Protein AF-A0A9D5IDV8-F1 (afdb_monomer_lite)

pLDDT: mean 76.42, std 24.21, range [29.88, 97.94]

Secondary structure (DSSP, 8-state):
--PPPPPPPPPPP--------------------------PPPS--------PPP----TTS--PPPBS-EEEEETTEEEEETT-EE-SS-EEEEHHHHHHHHS-EEETTEEEETTEEEPPPGGGGGGTEETTEEEHHHHHHHTT--EEEEGGGTEEEE---HHHHHHHHHH-PPPP-EEE-TTS-EEEGGGGTTS----------

Sequence (205 aa):
MVRPSPGPRPKSCAVLPCQSSALPGKDARIIAGFARRGHAPPRSLVSRCARQPAMVNLRRLFALPETTMATLLLENTVRVLPQARSDEAGLWIPLEDLESATGWALKPQGVCRGEVCVLLPRSREAGFVAGGRFNFTAFARYLGQPIVNHAATSTWAVGETAEARSTALRSLEAPDFTLPDMQGREHTLSDYRGRKVFLVSWASW

Structure (mmCIF, N/CA/C/O backbone):
data_AF-A0A9D5IDV8-F1
#
_entry.id   AF-A0A9D5IDV8-F1
#
loop_
_atom_site.group_PDB
_atom_site.id
_atom_site.type_symbol
_atom_site.label_atom_id
_atom_site.label_alt_id
_atom_site.label_comp_id
_atom_site.label_asym_id
_atom_site.label_entity_id
_atom_site.label_seq_id
_atom_site.pdbx_PDB_ins_code
_atom_site.Cartn_x
_atom_site.Cartn_y
_atom_site.Cartn_z
_atom_site.occupancy
_atom_site.B_iso_or_equiv
_atom_site.auth_seq_id
_atom_site.auth_comp_id
_atom_site.auth_asym_id
_atom_site.auth_atom_id
_atom_site.pdbx_PDB_model_num
ATOM 1 N N . MET A 1 1 ? 5.489 -13.813 -66.198 1.00 44.41 1 MET A N 1
ATOM 2 C CA . MET A 1 1 ? 6.127 -12.511 -66.495 1.00 44.41 1 MET A CA 1
ATOM 3 C C . MET A 1 1 ? 5.057 -11.434 -66.484 1.00 44.41 1 MET A C 1
ATOM 5 O O . MET A 1 1 ? 4.250 -11.391 -67.399 1.00 44.41 1 MET A O 1
ATOM 9 N N . VAL A 1 2 ? 5.028 -10.608 -65.441 1.00 45.56 2 VAL A N 1
ATOM 10 C CA . VAL A 1 2 ? 4.186 -9.406 -65.335 1.00 45.56 2 VAL A CA 1
ATOM 11 C C . VAL A 1 2 ? 5.114 -8.299 -64.833 1.00 45.56 2 VAL A C 1
ATOM 13 O O . VAL A 1 2 ? 5.831 -8.504 -63.855 1.00 45.56 2 VAL A O 1
ATOM 16 N N . ARG A 1 3 ? 5.200 -7.189 -65.573 1.00 48.44 3 ARG A N 1
ATOM 17 C CA . ARG A 1 3 ? 6.102 -6.058 -65.290 1.00 48.44 3 ARG A CA 1
ATOM 18 C C . ARG A 1 3 ? 5.582 -5.219 -64.107 1.00 48.44 3 ARG A C 1
ATOM 20 O O . ARG A 1 3 ? 4.368 -5.079 -63.981 1.00 48.44 3 ARG A O 1
ATOM 27 N N . PRO A 1 4 ? 6.466 -4.629 -63.282 1.00 49.75 4 PRO A N 1
ATOM 28 C CA . PRO A 1 4 ? 6.071 -3.823 -62.129 1.00 49.75 4 PRO A CA 1
ATOM 29 C C . PRO A 1 4 ? 5.744 -2.370 -62.517 1.00 49.75 4 PRO A C 1
ATOM 31 O O . PRO A 1 4 ? 6.441 -1.768 -63.334 1.00 49.75 4 PRO A O 1
ATOM 34 N N . SER A 1 5 ? 4.709 -1.799 -61.893 1.00 52.03 5 SER A N 1
ATOM 35 C CA . SER A 1 5 ? 4.394 -0.363 -61.955 1.00 52.03 5 SER A CA 1
ATOM 36 C C . SER A 1 5 ? 5.223 0.435 -60.938 1.00 52.03 5 SER A C 1
ATOM 38 O O . SER A 1 5 ? 5.454 -0.054 -59.830 1.00 52.03 5 SER A O 1
ATOM 40 N N . PRO A 1 6 ? 5.655 1.667 -61.271 1.00 55.69 6 PRO A N 1
ATOM 41 C CA . PRO A 1 6 ? 6.508 2.475 -60.408 1.00 55.69 6 PRO A CA 1
ATOM 42 C C . PRO A 1 6 ? 5.712 3.160 -59.289 1.00 55.69 6 PRO A C 1
ATOM 44 O O . PRO A 1 6 ? 4.651 3.740 -59.517 1.00 55.69 6 PRO A O 1
ATOM 47 N N . GLY A 1 7 ? 6.261 3.113 -58.073 1.00 44.50 7 GLY A N 1
ATOM 48 C CA . GLY A 1 7 ? 5.725 3.806 -56.903 1.00 44.50 7 GLY A CA 1
ATOM 49 C C . GLY A 1 7 ? 6.013 5.317 -56.905 1.00 44.50 7 GLY A C 1
ATOM 50 O O . GLY A 1 7 ? 6.991 5.765 -57.512 1.00 44.50 7 GLY A O 1
ATOM 51 N N . PRO A 1 8 ? 5.199 6.129 -56.209 1.00 52.00 8 PRO A N 1
ATOM 52 C CA . PRO A 1 8 ? 5.483 7.544 -56.011 1.00 52.00 8 PRO A CA 1
ATOM 53 C C . PRO A 1 8 ? 6.421 7.796 -54.813 1.00 52.00 8 PRO A C 1
ATOM 55 O O . PRO A 1 8 ? 6.305 7.187 -53.752 1.00 52.00 8 PRO A O 1
ATOM 58 N N . ARG A 1 9 ? 7.355 8.735 -55.016 1.00 47.12 9 ARG A N 1
ATOM 59 C CA . ARG A 1 9 ? 8.354 9.252 -54.060 1.00 47.12 9 ARG A CA 1
ATOM 60 C C . ARG A 1 9 ? 7.745 10.167 -52.974 1.00 47.12 9 ARG A C 1
ATOM 62 O O . ARG A 1 9 ? 6.674 10.733 -53.197 1.00 47.12 9 ARG A O 1
ATOM 69 N N . PRO A 1 10 ? 8.436 10.354 -51.828 1.00 42.84 10 PRO A N 1
ATOM 70 C CA . PRO A 1 10 ? 7.897 11.031 -50.648 1.00 42.84 10 PRO A CA 1
ATOM 71 C C . PRO A 1 10 ? 7.816 12.552 -50.830 1.00 42.84 10 PRO A C 1
ATOM 73 O O . PRO A 1 10 ? 8.724 13.170 -51.389 1.00 42.84 10 PRO A O 1
ATOM 76 N N . LYS A 1 11 ? 6.745 13.168 -50.314 1.00 44.41 11 LYS A N 1
ATOM 77 C CA . LYS A 1 11 ? 6.639 14.625 -50.163 1.00 44.41 11 LYS A CA 1
ATOM 78 C C . LYS A 1 11 ? 6.957 15.030 -48.721 1.00 44.41 11 LYS A C 1
ATOM 80 O O . LYS A 1 11 ? 6.544 14.383 -47.768 1.00 44.41 11 LYS A O 1
ATOM 85 N N . SER A 1 12 ? 7.751 16.089 -48.651 1.00 38.44 12 SER A N 1
ATOM 86 C CA . SER A 1 12 ? 8.419 16.720 -47.516 1.00 38.44 12 SER A CA 1
ATOM 87 C C . SER A 1 12 ? 7.496 17.157 -46.366 1.00 38.44 12 SER A C 1
ATOM 89 O O . SER A 1 12 ? 6.367 17.590 -46.587 1.00 38.44 12 SER A O 1
ATOM 91 N N . CYS A 1 13 ? 8.040 17.075 -45.145 1.00 33.22 13 CYS A N 1
ATOM 92 C CA . CYS A 1 13 ? 7.561 17.730 -43.930 1.00 33.22 13 CYS A CA 1
ATOM 93 C C . CYS A 1 13 ? 7.488 19.256 -44.084 1.00 33.22 13 CYS A C 1
ATOM 95 O O . CYS A 1 13 ? 8.478 19.889 -44.445 1.00 33.22 13 CYS A O 1
ATOM 97 N N . ALA A 1 14 ? 6.377 19.851 -43.651 1.00 38.09 14 ALA A N 1
ATOM 98 C CA . ALA A 1 14 ? 6.334 21.244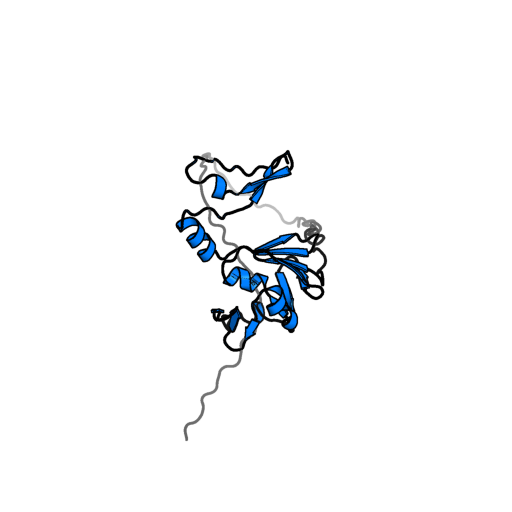 -43.227 1.00 38.09 14 ALA A CA 1
ATOM 99 C C . ALA A 1 14 ? 5.460 21.387 -41.972 1.00 38.09 14 ALA A C 1
ATOM 101 O O . ALA A 1 14 ? 4.422 20.746 -41.820 1.00 38.09 14 ALA A O 1
ATOM 102 N N . VAL A 1 15 ? 5.971 22.205 -41.061 1.00 34.56 15 VAL A N 1
ATOM 103 C CA . VAL A 1 15 ? 5.542 22.486 -39.690 1.00 34.56 15 VAL A CA 1
ATOM 104 C C . VAL A 1 15 ? 4.447 23.573 -39.681 1.00 34.56 15 VAL A C 1
ATOM 106 O O . VAL A 1 15 ? 4.591 24.542 -40.412 1.00 34.56 15 VAL A O 1
ATOM 109 N N . LEU A 1 16 ? 3.390 23.358 -38.869 1.00 33.12 16 LEU A N 1
ATOM 110 C CA . LEU A 1 16 ? 2.499 24.267 -38.083 1.00 33.12 16 LEU A CA 1
ATOM 111 C C . LEU A 1 16 ? 2.351 25.770 -38.476 1.00 33.12 16 LEU A C 1
ATOM 113 O O . LEU A 1 16 ? 3.342 26.386 -38.854 1.00 33.12 16 LEU A O 1
ATOM 117 N N . PRO A 1 17 ? 1.186 26.443 -38.237 1.00 39.69 17 PRO A N 1
ATOM 118 C CA . PRO A 1 17 ? 0.538 26.445 -36.912 1.00 39.69 17 PRO A CA 1
ATOM 119 C C . PRO A 1 17 ? -1.004 26.518 -36.815 1.00 39.69 17 PRO A C 1
ATOM 121 O O . PRO A 1 17 ? -1.729 26.820 -37.759 1.00 39.69 17 PRO A O 1
ATOM 124 N N . CYS A 1 18 ? -1.453 26.262 -35.577 1.00 30.34 18 CYS A N 1
ATOM 125 C CA . CYS A 1 18 ? -2.783 26.473 -35.002 1.00 30.34 18 CYS A CA 1
ATOM 126 C C . CYS A 1 18 ? -3.436 27.802 -35.401 1.00 30.34 18 CYS A C 1
ATOM 128 O O . CYS A 1 18 ? -2.907 28.872 -35.099 1.00 30.34 18 CYS A O 1
ATOM 130 N N . GLN A 1 19 ? -4.660 27.727 -35.925 1.00 35.25 19 GLN A N 1
ATOM 131 C CA . GLN A 1 19 ? -5.613 28.832 -35.889 1.00 35.25 19 GLN A CA 1
ATOM 132 C C . GLN A 1 19 ? -6.612 28.588 -34.753 1.00 35.25 19 GLN A C 1
ATOM 134 O O . GLN A 1 19 ? -7.356 27.610 -34.762 1.00 35.25 19 GLN A O 1
ATOM 139 N N . SER A 1 20 ? -6.599 29.481 -33.762 1.00 34.06 20 SER A N 1
ATOM 140 C CA . SER A 1 20 ? -7.648 29.594 -32.750 1.00 34.06 20 SER A CA 1
ATOM 141 C C . SER A 1 20 ? -8.857 30.268 -33.393 1.00 34.06 20 SER A C 1
ATOM 143 O O . SER A 1 20 ? -8.782 31.426 -33.804 1.00 34.06 20 SER A O 1
ATOM 145 N N . SER A 1 21 ? -9.953 29.527 -33.523 1.00 36.00 21 SER A N 1
ATOM 146 C CA . SER A 1 21 ? -11.255 30.043 -33.930 1.00 36.00 21 SER A CA 1
ATOM 147 C C . SER A 1 21 ? -12.037 30.423 -32.674 1.00 36.00 21 SER A C 1
ATOM 149 O O . SER A 1 21 ? -12.516 29.570 -31.933 1.00 36.00 21 SER A O 1
ATOM 151 N N . ALA A 1 22 ? -12.156 31.726 -32.432 1.00 33.75 22 ALA A N 1
ATOM 152 C CA . ALA A 1 22 ? -13.168 32.276 -31.545 1.00 33.75 22 ALA A CA 1
ATOM 153 C C . ALA A 1 22 ? -14.441 32.512 -32.369 1.00 33.75 22 ALA A C 1
ATOM 155 O O . ALA A 1 22 ? -14.402 33.224 -33.374 1.00 33.75 22 ALA A O 1
ATOM 156 N N . LEU A 1 23 ? -15.560 31.921 -31.948 1.00 35.84 23 LEU A N 1
ATOM 157 C CA . LEU A 1 23 ? -16.898 32.297 -32.406 1.00 35.84 23 LEU A CA 1
ATOM 158 C C . LEU A 1 23 ? -17.679 32.976 -31.266 1.00 35.84 23 LEU A C 1
ATOM 160 O O . LEU A 1 23 ? -17.381 32.738 -30.093 1.00 35.84 23 LEU A O 1
ATOM 164 N N . PRO A 1 24 ? -18.631 33.862 -31.612 1.00 40.09 24 PRO A N 1
ATOM 165 C CA . PRO A 1 24 ? -19.080 34.968 -30.775 1.00 40.09 24 PRO A CA 1
ATOM 166 C C . PRO A 1 24 ? -20.359 34.641 -29.995 1.00 40.09 24 PRO A C 1
ATOM 168 O O . PRO A 1 24 ? -21.139 33.773 -30.381 1.00 40.09 24 PRO A O 1
ATOM 171 N N . GLY A 1 25 ? -20.623 35.403 -28.932 1.00 30.08 25 GLY A N 1
ATOM 172 C CA . GLY A 1 25 ? -21.865 35.286 -28.178 1.00 30.08 25 GLY A CA 1
ATOM 173 C C . GLY A 1 25 ? -22.240 36.549 -27.407 1.00 30.08 25 GLY A C 1
ATOM 174 O O . GLY A 1 25 ? -21.710 36.780 -26.328 1.00 30.08 25 GLY A O 1
ATOM 175 N N . LYS A 1 26 ? -23.252 37.239 -27.950 1.00 34.41 26 LYS A N 1
ATOM 176 C CA . LYS A 1 26 ? -24.281 38.065 -27.284 1.00 34.41 26 LYS A CA 1
ATOM 177 C C . LYS A 1 26 ? -24.038 39.570 -27.099 1.00 34.41 26 LYS A C 1
ATOM 179 O O . LYS A 1 26 ? -23.482 40.039 -26.116 1.00 34.41 26 LYS A O 1
ATOM 184 N N . ASP A 1 27 ? -24.590 40.291 -28.075 1.00 31.94 27 ASP A N 1
ATOM 185 C CA . ASP A 1 27 ? -25.704 41.240 -27.923 1.00 31.94 27 ASP A CA 1
ATOM 186 C C . ASP A 1 27 ? -25.631 42.305 -26.821 1.00 31.94 27 ASP A C 1
ATOM 188 O O . ASP A 1 27 ? -26.109 42.118 -25.705 1.00 31.94 27 ASP A O 1
ATOM 192 N N . ALA A 1 28 ? -25.229 43.509 -27.229 1.00 37.03 28 ALA A N 1
ATOM 193 C CA . ALA A 1 28 ? -25.807 44.745 -26.712 1.00 37.03 28 ALA A CA 1
ATOM 194 C C . ALA A 1 28 ? -25.925 45.764 -27.857 1.00 37.03 28 ALA A C 1
ATOM 196 O O . ALA A 1 28 ? -24.942 46.338 -28.324 1.00 37.03 28 ALA A O 1
ATOM 197 N N . ARG A 1 29 ? -27.158 45.942 -28.343 1.00 31.19 29 ARG A N 1
ATOM 198 C CA . ARG A 1 29 ? -27.556 46.988 -29.292 1.00 31.19 29 ARG A CA 1
ATOM 199 C C . ARG A 1 29 ? -27.628 48.330 -28.563 1.00 31.19 29 ARG A C 1
ATOM 201 O O . ARG A 1 29 ? -28.405 48.455 -27.623 1.00 31.19 29 ARG A O 1
ATOM 208 N N . ILE A 1 30 ? -26.926 49.344 -29.065 1.00 35.06 30 ILE A N 1
ATOM 209 C CA . ILE A 1 30 ? -27.280 50.756 -28.864 1.00 35.06 30 ILE A CA 1
ATOM 210 C C . ILE A 1 30 ? -27.302 51.438 -30.237 1.00 35.06 30 ILE A C 1
ATOM 212 O O . ILE A 1 30 ? -26.403 51.254 -31.055 1.00 35.06 30 ILE A O 1
ATOM 216 N N . ILE A 1 31 ? -28.388 52.168 -30.488 1.00 32.97 31 ILE A N 1
ATOM 217 C CA . ILE A 1 31 ? -28.731 52.869 -31.729 1.00 32.97 31 ILE A CA 1
ATOM 218 C C . ILE A 1 31 ? -28.345 54.348 -31.608 1.00 32.97 31 ILE A C 1
ATOM 220 O O . ILE A 1 31 ? -28.777 55.001 -30.666 1.00 32.97 31 ILE A O 1
ATOM 224 N N . ALA A 1 32 ? -27.609 54.862 -32.598 1.00 35.06 32 ALA A N 1
ATOM 225 C CA . ALA A 1 32 ? -27.598 56.231 -33.154 1.00 35.06 32 ALA A CA 1
ATOM 226 C C . ALA A 1 32 ? -26.402 56.264 -34.133 1.00 35.06 32 ALA A C 1
ATOM 228 O O . ALA A 1 32 ? -25.333 55.788 -33.782 1.00 35.06 32 ALA A O 1
ATOM 229 N N . GLY A 1 33 ? -26.448 56.681 -35.396 1.00 29.88 33 GLY A N 1
ATOM 230 C CA . GLY A 1 33 ? -27.169 57.774 -36.031 1.00 29.88 33 GLY A CA 1
ATOM 231 C C . GLY A 1 33 ? -26.117 58.658 -36.732 1.00 29.88 33 GLY A C 1
ATOM 232 O O . GLY A 1 33 ? -25.147 59.048 -36.100 1.00 29.88 33 GLY A O 1
ATOM 233 N N . PHE A 1 34 ? -26.335 58.980 -38.013 1.00 33.00 34 PHE A N 1
ATOM 234 C CA . PHE A 1 34 ? -25.674 60.037 -38.812 1.00 33.00 34 PHE A CA 1
ATOM 235 C C . PHE A 1 34 ? -24.352 59.787 -39.589 1.00 33.00 34 PHE A C 1
ATOM 237 O O . PHE A 1 34 ? -23.236 59.890 -39.101 1.00 33.00 34 PHE A O 1
ATOM 244 N N . ALA A 1 35 ? -24.556 59.569 -40.895 1.00 34.00 35 ALA A N 1
ATOM 245 C CA . ALA A 1 35 ? -23.895 60.112 -42.092 1.00 34.00 35 ALA A CA 1
ATOM 246 C C . ALA A 1 35 ? -22.680 61.074 -41.977 1.00 34.00 35 ALA A C 1
ATOM 248 O O . ALA A 1 35 ? -22.799 62.155 -41.414 1.00 34.00 35 ALA A O 1
ATOM 249 N N . ARG A 1 36 ? -21.617 60.815 -42.762 1.00 35.59 36 ARG A N 1
ATOM 250 C CA . ARG A 1 36 ? -21.255 61.486 -44.047 1.00 35.59 36 ARG A CA 1
ATOM 251 C C . ARG A 1 36 ? -19.752 61.346 -44.373 1.00 35.59 36 ARG A C 1
ATOM 253 O O . ARG A 1 36 ? -18.917 61.529 -43.510 1.00 35.59 36 ARG A O 1
ATOM 260 N N . ARG A 1 37 ? -19.504 61.136 -45.677 1.00 35.94 37 ARG A N 1
ATOM 261 C CA . ARG A 1 37 ? -18.408 61.590 -46.571 1.00 35.94 37 ARG A CA 1
ATOM 262 C C . ARG A 1 37 ? -16.944 61.455 -46.129 1.00 35.94 37 ARG A C 1
ATOM 264 O O . ARG A 1 37 ? -16.537 61.843 -45.048 1.00 35.94 37 ARG A O 1
ATOM 271 N N . GLY A 1 38 ? -16.159 60.943 -47.078 1.00 37.22 38 GLY A N 1
ATOM 272 C CA . GLY A 1 38 ? -14.768 60.554 -46.915 1.00 37.22 38 GLY A CA 1
ATOM 273 C C . GLY A 1 38 ? -13.804 61.676 -46.568 1.00 37.22 38 GLY A C 1
ATOM 274 O O . GLY A 1 38 ? -14.087 62.844 -46.793 1.00 37.22 38 GLY A O 1
ATOM 275 N N . HIS A 1 39 ? -12.638 61.249 -46.100 1.00 34.38 39 HIS A N 1
ATOM 276 C CA . HIS A 1 39 ? -11.335 61.880 -46.263 1.00 34.38 39 HIS A CA 1
ATOM 277 C C . HIS A 1 39 ? -10.295 60.757 -46.145 1.00 34.38 39 HIS A C 1
ATOM 279 O O . HIS A 1 39 ? -10.392 59.901 -45.266 1.00 34.38 39 HIS A O 1
ATOM 285 N N . ALA A 1 40 ? -9.343 60.722 -47.073 1.00 48.03 40 ALA A N 1
ATOM 286 C CA . ALA A 1 40 ? -8.214 59.802 -47.033 1.00 48.03 40 ALA A CA 1
ATOM 287 C C . ALA A 1 40 ? -7.254 60.197 -45.894 1.00 48.03 40 ALA A C 1
ATOM 289 O O . ALA A 1 40 ? -6.965 61.389 -45.765 1.00 48.03 40 ALA A O 1
ATOM 290 N N . PRO A 1 41 ? -6.720 59.253 -45.098 1.00 45.59 41 PRO A N 1
ATOM 291 C CA . PRO A 1 41 ? -5.637 59.556 -44.176 1.00 45.59 41 PRO A CA 1
ATOM 292 C C . PRO A 1 41 ? -4.249 59.263 -44.788 1.00 45.59 41 PRO A C 1
ATOM 294 O O . PRO A 1 41 ? -4.119 58.432 -45.692 1.00 45.59 41 PRO A O 1
ATOM 297 N N . PRO A 1 42 ? -3.205 59.963 -44.311 1.00 42.41 42 PRO A N 1
ATOM 298 C CA . PRO A 1 42 ? -1.884 60.000 -44.926 1.00 42.41 42 PRO A CA 1
ATOM 299 C C . PRO A 1 42 ? -0.984 58.815 -44.553 1.00 42.41 42 PRO A C 1
ATOM 301 O O . PRO A 1 42 ? -1.242 58.030 -43.641 1.00 42.41 42 PRO A O 1
ATOM 304 N N . ARG A 1 43 ? 0.125 58.739 -45.297 1.00 39.19 43 ARG A N 1
ATOM 305 C CA . ARG A 1 43 ? 1.280 57.866 -45.087 1.00 39.19 43 ARG A CA 1
ATOM 306 C C . ARG A 1 43 ? 1.824 57.921 -43.653 1.00 39.19 43 ARG A C 1
ATOM 308 O O . ARG A 1 43 ? 1.970 58.989 -43.074 1.00 39.19 43 ARG A O 1
ATOM 315 N N . SER A 1 44 ? 2.282 56.740 -43.230 1.00 43.53 44 SER A N 1
ATOM 316 C CA . SER A 1 44 ? 3.359 56.456 -42.272 1.00 43.53 44 SER A CA 1
ATOM 317 C C . SER A 1 44 ? 3.206 56.957 -40.838 1.00 43.53 44 SER A C 1
ATOM 319 O O . SER A 1 44 ? 3.314 58.145 -40.577 1.00 43.53 44 SER A O 1
ATOM 321 N N . LEU A 1 45 ? 3.174 56.002 -39.907 1.00 42.88 45 LEU A N 1
ATOM 322 C CA . LEU A 1 45 ? 4.107 55.924 -38.779 1.00 42.88 45 LEU A CA 1
ATOM 323 C C . LEU A 1 45 ? 4.106 54.469 -38.293 1.00 42.88 45 LEU A C 1
ATOM 325 O O . LEU A 1 45 ? 3.136 53.977 -37.722 1.00 42.88 45 LEU A O 1
ATOM 329 N N . VAL A 1 46 ? 5.191 53.752 -38.588 1.00 48.06 46 VAL A N 1
ATOM 330 C CA . VAL A 1 46 ? 5.452 52.415 -38.047 1.00 48.06 46 VAL A CA 1
ATOM 331 C C . VAL A 1 46 ? 5.682 52.588 -36.549 1.00 48.06 46 VAL A C 1
ATOM 333 O O . VAL A 1 46 ? 6.769 52.976 -36.120 1.00 48.06 46 VAL A O 1
ATOM 336 N N . SER A 1 47 ? 4.646 52.343 -35.751 1.00 42.34 47 SER A N 1
ATOM 337 C CA . SER A 1 47 ? 4.784 52.263 -34.303 1.00 42.34 47 SER A CA 1
ATOM 338 C C . SER A 1 47 ? 5.579 50.999 -33.990 1.00 42.34 47 SER A C 1
ATOM 340 O O . SER A 1 47 ? 5.125 49.879 -34.232 1.00 42.34 47 SER A O 1
ATOM 342 N N . ARG A 1 48 ? 6.822 51.174 -33.533 1.00 47.38 48 ARG A N 1
ATOM 343 C CA . ARG A 1 48 ? 7.635 50.076 -33.013 1.00 47.38 48 ARG A CA 1
ATOM 344 C C . ARG A 1 48 ? 6.887 49.501 -31.813 1.00 47.38 48 ARG A C 1
ATOM 346 O O . ARG A 1 48 ? 6.850 50.131 -30.762 1.00 47.38 48 ARG A O 1
ATOM 353 N N . CYS A 1 49 ? 6.330 48.299 -31.954 1.00 35.59 49 CYS A N 1
ATOM 354 C CA . CYS A 1 49 ? 6.013 47.465 -30.802 1.00 35.59 49 CYS A CA 1
ATOM 355 C C . CYS A 1 49 ? 7.305 47.287 -30.001 1.00 35.59 49 CYS A C 1
ATOM 357 O O . CYS A 1 49 ? 8.212 46.558 -30.411 1.00 35.59 49 CYS A O 1
ATOM 359 N N . ALA A 1 50 ? 7.400 47.985 -28.872 1.00 50.66 50 ALA A N 1
ATOM 360 C CA . ALA A 1 50 ? 8.366 47.665 -27.843 1.00 50.66 50 ALA A CA 1
ATOM 361 C C . ALA A 1 50 ? 8.136 46.198 -27.458 1.00 50.66 50 ALA A C 1
ATOM 363 O O . ALA A 1 50 ? 7.049 45.823 -27.020 1.00 50.66 50 ALA A O 1
ATOM 364 N N . ARG A 1 51 ? 9.141 45.352 -27.704 1.00 44.28 51 ARG A N 1
ATOM 365 C CA . ARG A 1 51 ? 9.149 43.962 -27.248 1.00 44.28 51 ARG A CA 1
ATOM 366 C C . ARG A 1 51 ? 8.978 43.983 -25.733 1.00 44.28 51 ARG A C 1
ATOM 368 O O . ARG A 1 51 ? 9.874 44.440 -25.028 1.00 44.28 51 ARG A O 1
ATOM 375 N N . GLN A 1 52 ? 7.845 43.492 -25.243 1.00 50.53 52 GLN A N 1
ATOM 376 C CA . GLN A 1 52 ? 7.723 43.111 -23.842 1.00 50.53 52 GLN A CA 1
ATOM 377 C C . GLN A 1 52 ? 8.802 42.056 -23.560 1.00 50.53 52 GLN A C 1
ATOM 379 O O . GLN A 1 52 ? 8.874 41.064 -24.295 1.00 50.53 52 GLN A O 1
ATOM 384 N N . PRO A 1 53 ? 9.680 42.259 -22.563 1.00 43.12 53 PRO A N 1
ATOM 385 C CA . PRO A 1 53 ? 10.594 41.209 -22.159 1.00 43.12 53 PRO A CA 1
ATOM 386 C C . PRO A 1 53 ? 9.762 40.028 -21.660 1.00 43.12 53 PRO A C 1
ATOM 388 O O . PRO A 1 53 ? 8.769 40.194 -20.951 1.00 43.12 53 PRO A O 1
ATOM 391 N N . ALA A 1 54 ? 10.148 38.836 -22.108 1.00 48.97 54 ALA A N 1
ATOM 392 C CA . ALA A 1 54 ? 9.512 37.585 -21.746 1.00 48.97 54 ALA A CA 1
ATOM 393 C C . ALA A 1 54 ? 9.375 37.490 -20.220 1.00 48.97 54 ALA A C 1
ATOM 395 O O . ALA A 1 54 ? 10.370 37.572 -19.501 1.00 48.97 54 ALA A O 1
ATOM 396 N N . MET A 1 55 ? 8.147 37.298 -19.729 1.00 42.50 55 MET A N 1
ATOM 397 C CA . MET A 1 55 ? 7.938 36.839 -18.360 1.00 42.50 55 MET A CA 1
ATOM 398 C C . MET A 1 55 ? 8.668 35.505 -18.211 1.00 42.50 55 MET A C 1
ATOM 400 O O . MET A 1 55 ? 8.277 34.498 -18.805 1.00 42.50 55 MET A O 1
ATOM 404 N N . VAL A 1 56 ? 9.759 35.514 -17.447 1.00 53.34 56 VAL A N 1
ATOM 405 C CA . VAL A 1 56 ? 10.446 34.304 -17.005 1.00 53.34 56 VAL A CA 1
ATOM 406 C C . VAL A 1 56 ? 9.417 33.471 -16.250 1.00 53.34 56 VAL A C 1
ATOM 408 O O . VAL A 1 56 ? 8.887 33.881 -15.221 1.00 53.34 56 VAL A O 1
ATOM 411 N N . ASN A 1 57 ? 9.081 32.318 -16.818 1.00 49.94 57 ASN A N 1
ATOM 412 C CA . ASN A 1 57 ? 8.110 31.389 -16.269 1.00 49.94 57 ASN A CA 1
ATOM 413 C C . ASN A 1 57 ? 8.726 30.762 -15.004 1.00 49.94 57 ASN A C 1
ATOM 415 O O . ASN A 1 57 ? 9.412 29.745 -15.074 1.00 49.94 57 ASN A O 1
ATOM 419 N N . LEU A 1 58 ? 8.517 31.395 -13.845 1.00 45.53 58 LEU A N 1
ATOM 420 C CA . LEU A 1 58 ? 9.056 31.003 -12.531 1.00 45.53 58 LEU A CA 1
ATOM 421 C C . LEU A 1 58 ? 8.480 29.680 -11.980 1.00 45.53 58 LEU A C 1
ATOM 423 O O . LEU A 1 58 ? 8.703 29.322 -10.829 1.00 45.53 58 LEU A O 1
ATOM 427 N N . ARG A 1 59 ? 7.782 28.901 -12.810 1.00 46.19 59 ARG A N 1
ATOM 428 C CA . ARG A 1 59 ? 7.165 27.612 -12.463 1.00 46.19 59 ARG A CA 1
ATOM 429 C C . ARG A 1 59 ? 8.148 26.442 -12.297 1.00 46.19 59 ARG A C 1
ATOM 431 O O . ARG A 1 59 ? 7.706 25.304 -12.207 1.00 46.19 59 ARG A O 1
ATOM 438 N N . ARG A 1 60 ? 9.465 26.681 -12.292 1.00 48.56 60 ARG A N 1
ATOM 439 C CA . ARG A 1 60 ? 10.491 25.621 -12.376 1.00 48.56 60 ARG A CA 1
ATOM 440 C C . ARG A 1 60 ? 11.376 25.427 -11.141 1.00 48.56 60 ARG A C 1
ATOM 442 O O . ARG A 1 60 ? 12.353 24.698 -11.239 1.00 48.56 60 ARG A O 1
ATOM 449 N N . LEU A 1 61 ? 11.062 26.040 -10.000 1.00 47.38 61 LEU A N 1
ATOM 450 C CA . LEU A 1 61 ? 11.969 26.043 -8.840 1.00 47.38 61 LEU A CA 1
ATOM 451 C C . LEU A 1 61 ? 11.620 25.083 -7.691 1.00 47.38 61 LEU A C 1
ATOM 453 O O . LEU A 1 61 ? 12.320 25.095 -6.690 1.00 47.38 61 LEU A O 1
ATOM 457 N N . PHE A 1 62 ? 10.618 24.212 -7.832 1.00 51.91 62 PHE A N 1
ATOM 458 C CA . PHE A 1 62 ? 10.268 23.255 -6.771 1.00 51.91 62 PHE A CA 1
ATOM 459 C C . PHE A 1 62 ? 10.040 21.834 -7.294 1.00 51.91 62 PHE A C 1
ATOM 461 O O . PHE A 1 62 ? 9.095 21.175 -6.888 1.00 51.91 62 PHE A O 1
ATOM 468 N N . ALA A 1 63 ? 10.888 21.343 -8.202 1.00 55.88 63 ALA A N 1
ATOM 469 C CA . ALA A 1 63 ? 10.991 19.894 -8.353 1.00 55.88 63 ALA A CA 1
ATOM 470 C C . ALA A 1 63 ? 11.745 19.377 -7.120 1.00 55.88 63 ALA A C 1
ATOM 472 O O . ALA A 1 63 ? 12.944 19.631 -6.986 1.00 55.88 63 ALA A O 1
ATOM 473 N N . LEU A 1 64 ? 11.031 18.745 -6.184 1.00 55.94 64 LEU A N 1
ATOM 474 C CA . LEU A 1 64 ? 11.659 18.092 -5.036 1.00 55.94 64 LEU A CA 1
ATOM 475 C C . LEU A 1 64 ? 12.650 17.025 -5.535 1.00 55.94 64 LEU A C 1
ATOM 477 O O . LEU A 1 64 ? 12.394 16.394 -6.565 1.00 55.94 64 LEU A O 1
ATOM 481 N N . PRO A 1 65 ? 13.797 16.851 -4.856 1.00 64.19 65 PRO A N 1
ATOM 482 C CA . PRO A 1 65 ? 14.830 15.936 -5.313 1.00 64.19 65 PRO A CA 1
ATOM 483 C C . PRO A 1 65 ? 14.299 14.501 -5.365 1.00 64.19 65 PRO A C 1
ATOM 485 O O . PRO A 1 65 ? 13.669 14.012 -4.427 1.00 64.19 65 PRO A O 1
ATOM 488 N N . GLU A 1 66 ? 14.591 13.825 -6.474 1.00 72.00 66 GLU A N 1
ATOM 489 C CA . GLU A 1 66 ? 14.417 12.383 -6.606 1.00 72.00 66 GLU A CA 1
ATOM 490 C C . GLU A 1 66 ? 15.180 11.699 -5.466 1.00 72.00 66 GLU A C 1
ATOM 492 O O . GLU A 1 66 ? 16.374 11.933 -5.266 1.00 72.00 66 GLU A O 1
ATOM 497 N N . THR A 1 67 ? 14.471 10.906 -4.666 1.00 77.50 67 THR A N 1
ATOM 498 C CA . THR A 1 67 ? 15.055 10.214 -3.515 1.00 77.50 67 THR A CA 1
ATOM 499 C C . THR A 1 67 ? 15.267 8.751 -3.869 1.00 77.50 67 THR A C 1
ATOM 501 O O . THR A 1 67 ? 14.382 8.112 -4.435 1.00 77.50 67 THR A O 1
ATOM 504 N N . THR A 1 68 ? 16.423 8.200 -3.502 1.00 86.69 68 THR A N 1
ATOM 505 C CA . THR A 1 68 ? 16.763 6.778 -3.703 1.00 86.69 68 THR A CA 1
ATOM 506 C C . THR A 1 68 ? 16.284 5.882 -2.556 1.00 86.69 68 THR A C 1
ATOM 508 O O . THR A 1 68 ? 16.627 4.708 -2.504 1.00 86.69 68 THR A O 1
ATOM 511 N N . MET A 1 69 ? 15.477 6.426 -1.644 1.00 92.75 69 MET A N 1
ATOM 512 C CA . MET A 1 69 ? 14.848 5.723 -0.535 1.00 92.75 69 MET A CA 1
ATOM 513 C C . MET A 1 69 ? 13.385 6.152 -0.413 1.00 92.75 69 MET A C 1
ATOM 515 O O . MET A 1 69 ? 13.064 7.329 -0.590 1.00 92.75 69 MET A O 1
ATOM 519 N N . ALA A 1 70 ? 12.510 5.214 -0.052 1.00 96.12 70 ALA A N 1
ATOM 520 C CA . ALA A 1 70 ? 11.112 5.499 0.250 1.00 96.12 70 ALA A CA 1
ATOM 521 C C . ALA A 1 70 ? 10.616 4.709 1.465 1.00 96.12 70 ALA A C 1
ATOM 523 O O . ALA A 1 70 ? 11.110 3.620 1.746 1.00 96.12 70 ALA A O 1
ATOM 524 N N . THR A 1 71 ? 9.605 5.231 2.155 1.00 97.00 71 THR A N 1
ATOM 525 C CA . THR A 1 71 ? 8.831 4.466 3.145 1.00 97.00 71 THR A CA 1
ATOM 526 C C . THR A 1 71 ? 7.487 4.099 2.536 1.00 97.00 71 THR A C 1
ATOM 528 O O . THR A 1 71 ? 6.764 4.982 2.087 1.00 97.00 71 THR A O 1
ATOM 531 N N . LEU A 1 72 ? 7.134 2.818 2.522 1.00 97.31 72 LEU A N 1
ATOM 532 C CA . LEU A 1 72 ? 5.853 2.316 2.045 1.00 97.31 72 LEU A CA 1
ATOM 533 C C . LEU A 1 72 ? 4.977 1.902 3.232 1.00 97.31 72 LEU A C 1
ATOM 535 O O . LEU A 1 72 ? 5.360 1.042 4.024 1.00 97.31 72 LEU A O 1
ATOM 539 N N . LEU A 1 73 ? 3.796 2.507 3.320 1.00 97.00 73 LEU A N 1
ATOM 540 C CA . LEU A 1 73 ? 2.686 2.093 4.168 1.00 97.00 73 LEU A CA 1
ATOM 541 C C . LEU A 1 73 ? 1.717 1.308 3.282 1.00 97.00 73 LEU A C 1
ATOM 543 O O . LEU A 1 73 ? 1.062 1.884 2.408 1.00 97.00 73 LEU A O 1
ATOM 547 N N . LEU A 1 74 ? 1.670 -0.006 3.465 1.00 95.00 74 LEU A N 1
ATOM 548 C CA . LEU A 1 74 ? 0.803 -0.896 2.699 1.00 95.00 74 LEU A CA 1
ATOM 549 C C . LEU A 1 74 ? 0.118 -1.859 3.660 1.00 95.00 74 LEU A C 1
ATOM 551 O O . LEU A 1 74 ? 0.788 -2.571 4.415 1.00 95.00 74 LEU A O 1
ATOM 555 N N . GLU A 1 75 ? -1.215 -1.876 3.603 1.00 87.50 75 GLU A N 1
ATOM 556 C CA . GLU A 1 75 ? -2.063 -2.636 4.526 1.00 87.50 75 GLU A CA 1
ATOM 557 C C . GLU A 1 75 ? -1.721 -2.256 5.979 1.00 87.50 75 GLU A C 1
ATOM 559 O O . GLU A 1 75 ? -1.842 -1.089 6.343 1.00 87.50 75 GLU A O 1
ATOM 564 N N . ASN A 1 76 ? -1.228 -3.199 6.784 1.00 85.88 76 ASN A N 1
ATOM 565 C CA . ASN A 1 76 ? -0.812 -2.968 8.171 1.00 85.88 76 ASN A CA 1
ATOM 566 C C . ASN A 1 76 ? 0.715 -2.966 8.352 1.00 85.88 76 ASN A C 1
ATOM 568 O O . ASN A 1 76 ? 1.220 -3.199 9.451 1.00 85.88 76 ASN A O 1
ATOM 572 N N . THR A 1 77 ? 1.471 -2.748 7.274 1.00 91.38 77 THR A N 1
ATOM 573 C CA . THR A 1 77 ? 2.936 -2.817 7.299 1.00 91.38 77 THR A CA 1
ATOM 574 C C . THR A 1 77 ? 3.588 -1.488 6.950 1.00 91.38 77 THR A C 1
ATOM 576 O O . THR A 1 77 ? 3.117 -0.740 6.093 1.00 91.38 77 THR A O 1
ATOM 579 N N . VAL A 1 78 ? 4.717 -1.228 7.609 1.00 96.06 78 VAL A N 1
ATOM 580 C CA . VAL A 1 78 ? 5.641 -0.142 7.281 1.00 96.06 78 VAL A CA 1
ATOM 581 C C . VAL A 1 78 ? 6.922 -0.771 6.752 1.00 96.06 78 VAL A C 1
ATOM 583 O O . VAL A 1 78 ? 7.556 -1.573 7.443 1.00 96.06 78 VAL A O 1
ATOM 586 N N . ARG A 1 79 ? 7.305 -0.433 5.520 1.00 96.56 79 ARG A N 1
ATOM 587 C CA . ARG A 1 79 ? 8.514 -0.944 4.863 1.00 96.56 79 ARG A CA 1
ATOM 588 C C . ARG A 1 79 ? 9.401 0.206 4.421 1.00 96.56 79 ARG A C 1
ATOM 590 O O . ARG A 1 79 ? 8.939 1.123 3.754 1.00 96.56 79 ARG A O 1
ATOM 597 N N . VAL A 1 80 ? 10.683 0.140 4.759 1.00 96.31 80 VAL A N 1
ATOM 598 C CA . VAL A 1 80 ? 11.692 1.059 4.223 1.00 96.31 80 VAL A CA 1
ATOM 599 C C . VAL A 1 80 ? 12.314 0.407 2.995 1.00 96.31 80 VAL A C 1
ATOM 601 O O . VAL A 1 80 ? 12.764 -0.733 3.061 1.00 96.31 80 VAL A O 1
ATOM 604 N N . LEU A 1 81 ? 12.324 1.132 1.883 1.00 96.12 81 LEU A N 1
ATOM 605 C CA . LEU A 1 81 ? 12.828 0.694 0.589 1.00 96.12 81 LEU A CA 1
ATOM 606 C C . LEU A 1 81 ? 14.093 1.499 0.270 1.00 96.12 81 LEU A C 1
ATOM 608 O O . LEU A 1 81 ? 13.990 2.580 -0.312 1.00 96.12 81 LEU A O 1
ATOM 612 N N . PRO A 1 82 ? 15.284 1.021 0.673 1.00 92.38 82 PRO A N 1
ATOM 613 C CA . PRO A 1 82 ? 16.527 1.796 0.640 1.00 92.38 82 PRO A CA 1
ATOM 614 C C . PRO A 1 82 ? 17.057 2.052 -0.767 1.00 92.38 82 PRO A C 1
ATOM 616 O O . PRO A 1 82 ? 17.977 2.847 -0.920 1.00 92.38 82 PRO A O 1
ATOM 619 N N . GLN A 1 83 ? 16.537 1.337 -1.764 1.00 92.12 83 GLN A N 1
ATOM 620 C CA . GLN A 1 83 ? 16.901 1.482 -3.168 1.00 92.12 83 GLN A CA 1
ATOM 621 C C . GLN A 1 83 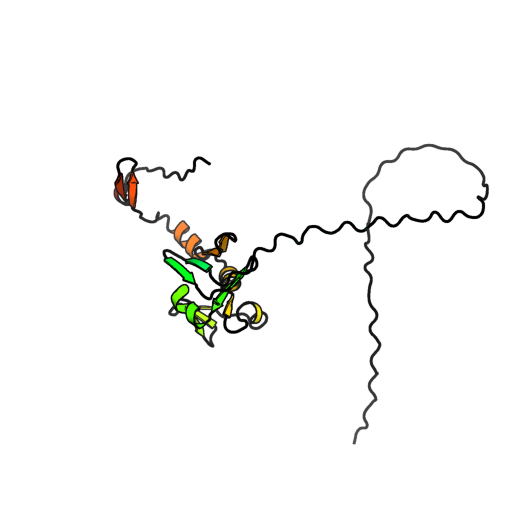? 15.703 1.898 -4.021 1.00 92.12 83 GLN A C 1
ATOM 623 O O . GLN A 1 83 ? 15.817 1.904 -5.246 1.00 92.12 83 GLN A O 1
ATOM 628 N N . ALA A 1 84 ? 14.549 2.231 -3.432 1.00 93.94 84 ALA A N 1
ATOM 629 C CA . ALA A 1 84 ? 13.401 2.696 -4.200 1.00 93.94 84 ALA A CA 1
ATOM 630 C C . ALA A 1 84 ? 13.627 4.111 -4.712 1.00 93.94 84 ALA A C 1
ATOM 632 O O . ALA A 1 84 ? 14.022 5.007 -3.979 1.00 93.94 84 ALA A O 1
ATOM 633 N N . ARG A 1 85 ? 13.307 4.319 -5.981 1.00 94.56 85 ARG A N 1
ATOM 634 C CA . ARG A 1 85 ? 13.330 5.642 -6.579 1.00 94.56 85 ARG A CA 1
ATOM 635 C C . ARG A 1 85 ? 11.958 6.276 -6.378 1.00 94.56 85 ARG A C 1
ATOM 637 O O . ARG A 1 85 ? 10.950 5.714 -6.806 1.00 94.56 85 ARG A O 1
ATOM 644 N N . SER A 1 86 ? 11.932 7.422 -5.717 1.00 92.31 86 SER A N 1
ATOM 645 C CA . SER A 1 86 ? 10.720 8.151 -5.359 1.00 92.31 86 SER A CA 1
ATOM 646 C C . SER A 1 86 ? 10.822 9.591 -5.843 1.00 92.31 86 SER A C 1
ATOM 648 O O . SER A 1 86 ? 11.738 10.319 -5.462 1.00 92.31 86 SER A O 1
ATOM 650 N N . ASP A 1 87 ? 9.860 9.994 -6.664 1.00 85.06 87 ASP A N 1
ATOM 651 C CA . ASP A 1 87 ? 9.662 11.364 -7.134 1.00 85.06 87 ASP A CA 1
ATOM 652 C C . ASP A 1 87 ? 8.163 11.731 -7.040 1.00 85.06 87 ASP A C 1
ATOM 654 O O . ASP A 1 87 ? 7.344 10.938 -6.573 1.00 85.06 87 ASP A O 1
ATOM 658 N N . GLU A 1 88 ? 7.766 12.937 -7.455 1.00 76.81 88 GLU A N 1
ATOM 659 C CA . GLU A 1 88 ? 6.341 13.321 -7.474 1.00 76.81 88 GLU A CA 1
ATOM 660 C C . GLU A 1 88 ? 5.491 12.467 -8.434 1.00 76.81 88 GLU A C 1
ATOM 662 O O . GLU A 1 88 ? 4.271 12.376 -8.279 1.00 76.81 88 GLU A O 1
ATOM 667 N N . ALA A 1 89 ? 6.109 11.845 -9.440 1.00 79.69 89 ALA A N 1
ATOM 668 C CA . ALA A 1 89 ? 5.416 11.097 -10.479 1.00 79.69 89 ALA A CA 1
ATOM 669 C C . ALA A 1 89 ? 5.150 9.635 -10.080 1.00 79.69 89 ALA A C 1
ATOM 671 O O . ALA A 1 89 ? 4.133 9.069 -10.511 1.00 79.69 89 ALA A O 1
ATOM 672 N N . GLY A 1 90 ? 6.004 9.020 -9.256 1.00 91.75 90 GLY A N 1
ATOM 673 C CA . GLY A 1 90 ? 5.782 7.656 -8.785 1.00 91.75 90 GLY A CA 1
ATOM 674 C C . GLY A 1 90 ? 6.867 7.049 -7.897 1.00 91.75 90 GLY A C 1
ATOM 675 O O . GLY A 1 90 ? 7.993 7.530 -7.789 1.00 91.75 90 GLY A O 1
ATOM 676 N N . LEU A 1 91 ? 6.491 5.920 -7.298 1.00 96.69 91 LEU A N 1
ATOM 677 C CA . LEU A 1 91 ? 7.344 5.011 -6.548 1.00 96.69 91 LEU A CA 1
ATOM 678 C C . LEU A 1 91 ? 7.793 3.857 -7.449 1.00 96.69 91 LEU A C 1
ATOM 680 O O . LEU A 1 91 ? 6.983 3.024 -7.869 1.00 96.69 91 LEU A O 1
ATOM 684 N N . TRP A 1 92 ? 9.095 3.795 -7.706 1.00 96.62 92 TRP A N 1
ATOM 685 C CA . TRP A 1 92 ? 9.746 2.764 -8.508 1.00 96.62 92 TRP A CA 1
ATOM 686 C C . TRP A 1 92 ? 10.581 1.840 -7.622 1.00 96.62 92 TRP A C 1
ATOM 688 O O . TRP A 1 92 ? 11.670 2.201 -7.161 1.00 96.62 92 TRP A O 1
ATOM 698 N N . ILE A 1 93 ? 10.084 0.624 -7.423 1.00 97.44 93 ILE A N 1
ATOM 699 C CA . ILE A 1 93 ? 10.677 -0.388 -6.544 1.00 97.44 93 ILE A CA 1
ATOM 700 C C . ILE A 1 93 ? 11.575 -1.312 -7.383 1.00 97.44 93 ILE A C 1
ATOM 702 O O . ILE A 1 93 ? 11.140 -1.736 -8.456 1.00 97.44 93 ILE A O 1
ATOM 706 N N . PRO A 1 94 ? 12.815 -1.619 -6.965 1.00 96.75 94 PRO A N 1
ATOM 707 C CA . PRO A 1 94 ? 13.615 -2.671 -7.593 1.00 96.75 94 PRO A CA 1
ATOM 708 C C . PRO A 1 94 ? 12.839 -3.990 -7.676 1.00 96.75 94 PRO A C 1
ATOM 710 O O . PRO A 1 94 ? 12.108 -4.337 -6.751 1.00 96.75 94 PRO A O 1
ATOM 713 N N . LEU A 1 95 ? 12.979 -4.734 -8.776 1.00 96.38 95 LEU A N 1
ATOM 714 C CA . LEU A 1 95 ? 12.238 -5.993 -8.945 1.00 96.38 95 LEU A CA 1
ATOM 715 C C . LEU A 1 95 ? 12.567 -7.031 -7.858 1.00 96.38 95 LEU A C 1
ATOM 717 O O . LEU A 1 95 ? 11.688 -7.792 -7.469 1.00 96.38 95 LEU A O 1
ATOM 721 N N . GLU A 1 96 ? 13.797 -7.017 -7.345 1.00 95.62 96 GLU A N 1
ATOM 722 C CA . GLU A 1 96 ? 14.265 -7.854 -6.229 1.00 95.62 96 GLU A CA 1
ATOM 723 C C . GLU A 1 96 ? 13.600 -7.527 -4.882 1.00 95.62 96 GLU A C 1
ATOM 725 O O . GLU A 1 96 ? 13.382 -8.423 -4.069 1.00 95.62 96 GLU A O 1
ATOM 730 N N . ASP A 1 97 ? 13.205 -6.269 -4.675 1.00 96.50 97 ASP A N 1
ATOM 731 C CA . ASP A 1 97 ? 12.541 -5.810 -3.451 1.00 96.50 97 ASP A CA 1
ATOM 732 C C . ASP A 1 97 ? 11.010 -5.900 -3.549 1.00 96.50 97 ASP A C 1
ATOM 734 O O . ASP A 1 97 ? 10.309 -5.760 -2.548 1.00 96.50 97 ASP A O 1
ATOM 738 N N . LEU A 1 98 ? 10.456 -6.095 -4.751 1.00 96.69 98 LEU A N 1
ATOM 739 C CA . LEU A 1 98 ? 9.024 -5.931 -5.003 1.00 96.69 98 LEU A CA 1
ATOM 740 C C . LEU A 1 98 ? 8.165 -6.892 -4.168 1.00 96.69 98 LEU A C 1
ATOM 742 O O . LEU A 1 98 ? 7.205 -6.456 -3.525 1.00 96.69 98 LEU A O 1
ATOM 746 N N . GLU A 1 99 ? 8.521 -8.177 -4.1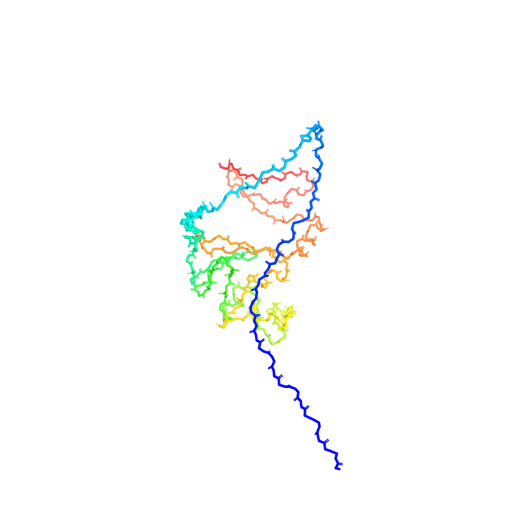48 1.00 96.56 99 GLU A N 1
ATOM 747 C CA . GLU A 1 99 ? 7.741 -9.208 -3.455 1.00 96.56 99 GLU A CA 1
ATOM 748 C C . GLU A 1 99 ? 7.843 -9.070 -1.937 1.00 96.56 99 GLU A C 1
ATOM 750 O O . GLU A 1 99 ? 6.825 -9.095 -1.248 1.00 96.56 99 GLU A O 1
ATOM 755 N N . SER A 1 100 ? 9.042 -8.825 -1.408 1.00 95.25 100 SER A N 1
ATOM 756 C CA . SER A 1 100 ? 9.246 -8.639 0.033 1.00 95.25 100 SER A CA 1
ATOM 757 C C . SER A 1 100 ? 8.588 -7.356 0.559 1.00 95.25 100 SER A C 1
ATOM 759 O O . SER A 1 100 ? 8.098 -7.327 1.692 1.00 95.25 100 SER A O 1
ATOM 761 N N . ALA A 1 101 ? 8.532 -6.305 -0.265 1.00 95.38 101 ALA A N 1
ATOM 762 C CA . ALA A 1 101 ? 7.927 -5.026 0.086 1.00 95.38 101 ALA A CA 1
ATOM 763 C C . ALA A 1 101 ? 6.398 -5.016 -0.020 1.00 95.38 101 ALA A C 1
ATOM 765 O O . ALA A 1 101 ? 5.740 -4.359 0.786 1.00 95.38 101 ALA A O 1
ATOM 766 N N . THR A 1 102 ? 5.838 -5.685 -1.034 1.00 95.50 102 THR A N 1
ATOM 767 C CA . THR A 1 102 ? 4.428 -5.497 -1.428 1.00 95.50 102 THR A CA 1
ATOM 768 C C . THR A 1 102 ? 3.598 -6.781 -1.459 1.00 95.50 102 THR A C 1
ATOM 770 O O . THR A 1 102 ? 2.373 -6.723 -1.592 1.00 95.50 102 THR A O 1
ATOM 773 N N . GLY A 1 103 ? 4.249 -7.944 -1.390 1.00 95.00 103 GLY A N 1
ATOM 774 C CA . GLY A 1 103 ? 3.643 -9.250 -1.652 1.00 95.00 103 GLY A CA 1
ATOM 775 C C . GLY A 1 103 ? 3.369 -9.528 -3.134 1.00 95.00 103 GLY A C 1
ATOM 776 O O . GLY A 1 103 ? 2.902 -10.614 -3.465 1.00 95.00 103 GLY A O 1
ATOM 777 N N . TRP A 1 104 ? 3.633 -8.573 -4.032 1.00 96.31 104 TRP A N 1
ATOM 778 C CA . TRP A 1 104 ? 3.489 -8.753 -5.473 1.00 96.31 104 TRP A CA 1
ATOM 779 C C . TRP A 1 104 ? 4.819 -9.147 -6.113 1.00 96.31 104 TRP A C 1
ATOM 781 O O . TRP A 1 104 ? 5.851 -8.562 -5.823 1.00 96.31 104 TRP A O 1
ATOM 791 N N . ALA A 1 105 ? 4.792 -10.084 -7.050 1.00 96.88 105 ALA A N 1
ATOM 792 C CA . ALA A 1 105 ? 5.947 -10.508 -7.827 1.00 96.88 105 ALA A CA 1
ATOM 793 C C . ALA A 1 105 ? 5.659 -10.346 -9.320 1.00 96.88 105 ALA A C 1
ATOM 795 O O . ALA A 1 105 ? 4.587 -10.723 -9.800 1.00 96.88 105 ALA A O 1
ATOM 796 N N . LEU A 1 106 ? 6.622 -9.818 -10.076 1.00 95.81 106 LEU A N 1
ATOM 797 C CA . LEU A 1 106 ? 6.536 -9.787 -11.533 1.00 95.81 106 LEU A CA 1
ATOM 798 C C . LEU A 1 106 ? 6.887 -11.175 -12.091 1.00 95.81 106 LEU A C 1
ATOM 800 O O . LEU A 1 106 ? 8.006 -11.654 -11.920 1.00 95.81 106 LEU A O 1
ATOM 804 N N . LYS A 1 107 ? 5.933 -11.816 -12.767 1.00 94.00 107 LYS A N 1
ATOM 805 C CA . LYS A 1 107 ? 6.067 -13.133 -13.407 1.00 94.00 107 LYS A CA 1
ATOM 806 C C . LYS A 1 107 ? 5.711 -13.036 -14.902 1.00 94.00 107 LYS A C 1
ATOM 808 O O . LYS A 1 107 ? 5.079 -12.063 -15.314 1.00 94.00 107 LYS A O 1
ATOM 813 N N . PRO A 1 108 ? 6.049 -14.037 -15.739 1.00 90.56 108 PRO A N 1
ATOM 814 C CA . PRO A 1 108 ? 5.720 -14.007 -17.170 1.00 90.56 108 PRO A CA 1
ATOM 815 C C . PRO A 1 108 ? 4.222 -13.844 -17.474 1.00 90.56 108 PRO A C 1
ATOM 817 O O . PRO A 1 108 ? 3.851 -13.216 -18.462 1.00 90.56 108 PRO A O 1
ATOM 820 N N . GLN A 1 109 ? 3.353 -14.391 -16.620 1.00 90.94 109 GLN A N 1
ATOM 821 C CA . GLN A 1 109 ? 1.899 -14.270 -16.735 1.00 90.94 109 GLN A CA 1
ATOM 822 C C . GLN A 1 109 ? 1.330 -12.942 -16.207 1.00 90.94 109 GLN A C 1
ATOM 824 O O . GLN A 1 109 ? 0.128 -12.727 -16.318 1.00 90.94 109 GLN A O 1
ATOM 829 N N . GLY A 1 110 ? 2.145 -12.068 -15.611 1.00 93.81 110 GLY A N 1
ATOM 830 C CA . GLY A 1 110 ? 1.699 -10.801 -15.031 1.00 93.81 110 GLY A CA 1
ATOM 831 C C . GLY A 1 110 ? 2.254 -10.548 -13.632 1.00 93.81 110 GLY A C 1
ATOM 832 O O . GLY A 1 110 ? 3.242 -11.144 -13.211 1.00 93.81 110 GLY A O 1
ATOM 833 N N . VAL A 1 111 ? 1.609 -9.642 -12.904 1.00 96.62 111 VAL A N 1
ATOM 834 C CA . VAL A 1 111 ? 2.005 -9.262 -11.542 1.00 96.62 111 VAL A CA 1
ATOM 835 C C . VAL A 1 111 ? 1.151 -10.053 -10.563 1.00 96.62 111 VAL A C 1
ATOM 837 O O . VAL A 1 111 ? -0.072 -9.925 -10.576 1.00 96.62 111 VAL A O 1
ATOM 840 N N . CYS A 1 112 ? 1.772 -10.905 -9.754 1.00 96.62 112 CYS A N 1
ATOM 841 C CA . CYS A 1 112 ? 1.074 -11.914 -8.963 1.00 96.62 112 CYS A CA 1
ATOM 842 C C . CYS A 1 112 ? 1.276 -11.736 -7.461 1.00 96.62 112 CYS A C 1
ATOM 844 O O . CYS A 1 112 ? 2.393 -11.469 -7.033 1.00 96.62 112 CYS A O 1
ATOM 846 N N . ARG A 1 113 ? 0.228 -11.966 -6.670 1.00 93.88 113 ARG A N 1
ATOM 847 C CA . ARG A 1 113 ? 0.269 -12.048 -5.208 1.00 93.88 113 ARG A CA 1
ATOM 848 C C . ARG A 1 113 ? -0.448 -13.316 -4.763 1.00 93.88 113 ARG A C 1
ATOM 850 O O . ARG A 1 113 ? -1.669 -13.420 -4.890 1.00 93.88 113 ARG A O 1
ATOM 857 N N . GLY A 1 114 ? 0.321 -14.292 -4.282 1.00 91.50 114 GLY A N 1
ATOM 858 C CA . GLY A 1 114 ? -0.173 -15.659 -4.098 1.00 91.50 114 GLY A CA 1
ATOM 859 C C . GLY A 1 114 ? -0.711 -16.221 -5.419 1.00 91.50 114 GLY A C 1
ATOM 860 O O . GLY A 1 114 ? -0.014 -16.190 -6.434 1.00 91.50 114 GLY A O 1
ATOM 861 N N . GLU A 1 115 ? -1.968 -16.663 -5.405 1.00 91.75 115 GLU A N 1
ATOM 862 C CA . GLU A 1 115 ? -2.671 -17.230 -6.568 1.00 91.75 115 GLU A CA 1
ATOM 863 C C . GLU A 1 115 ? -3.289 -16.172 -7.502 1.00 91.75 115 GLU A C 1
ATOM 865 O O . GLU A 1 115 ? -3.708 -16.483 -8.617 1.00 91.75 115 GLU A O 1
ATOM 870 N N . VAL A 1 116 ? -3.367 -14.908 -7.072 1.00 91.94 116 VAL A N 1
ATOM 871 C CA . VAL A 1 116 ? -3.985 -13.836 -7.865 1.00 91.94 116 VAL A CA 1
ATOM 872 C C . VAL A 1 116 ? -2.937 -13.207 -8.772 1.00 91.94 116 VAL A C 1
ATOM 874 O O . VAL A 1 116 ? -1.985 -12.603 -8.285 1.00 91.94 116 VAL A O 1
ATOM 877 N N . CYS A 1 117 ? -3.131 -13.292 -10.089 1.00 95.50 117 CYS A N 1
ATOM 878 C CA . CYS A 1 117 ? -2.259 -12.673 -11.087 1.00 95.50 117 CYS A CA 1
ATOM 879 C C . CYS A 1 117 ? -3.007 -11.635 -11.924 1.00 95.50 117 CYS A C 1
ATOM 881 O O . CYS A 1 117 ? -4.064 -11.907 -12.492 1.00 95.50 117 CYS A O 1
ATOM 883 N N . VAL A 1 118 ? -2.413 -10.451 -12.042 1.00 94.50 118 VAL A N 1
ATOM 884 C CA . VAL A 1 118 ? -2.951 -9.317 -12.787 1.00 94.50 118 VAL A CA 1
ATOM 885 C C . VAL A 1 118 ? -2.165 -9.157 -14.083 1.00 94.50 118 VAL A C 1
ATOM 887 O O . VAL A 1 118 ? -0.954 -8.921 -14.074 1.00 94.50 118 VAL A O 1
ATOM 890 N N . LEU A 1 119 ? -2.863 -9.269 -15.212 1.00 94.12 119 LEU A N 1
ATO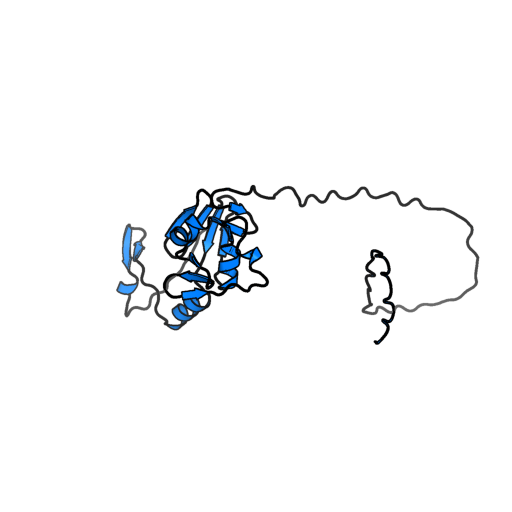M 891 C CA . LEU A 1 119 ? -2.277 -9.079 -16.535 1.00 94.12 119 LEU A CA 1
ATOM 892 C C . LEU A 1 119 ? -1.965 -7.602 -16.774 1.00 94.12 119 LEU A C 1
ATOM 894 O O . LEU A 1 119 ? -2.846 -6.747 -16.684 1.00 94.12 119 LEU A O 1
ATOM 898 N N . LEU A 1 120 ? -0.720 -7.304 -17.144 1.00 91.81 120 LEU A N 1
ATOM 899 C CA . LEU A 1 120 ? -0.354 -5.965 -17.589 1.00 91.81 120 LEU A CA 1
ATOM 900 C C . LEU A 1 120 ? -0.721 -5.786 -19.070 1.00 91.81 120 LEU A C 1
ATOM 902 O O . LEU A 1 120 ? -0.410 -6.647 -19.899 1.00 91.81 120 LEU A O 1
ATOM 906 N N . PRO A 1 121 ? -1.361 -4.668 -19.451 1.00 89.56 121 PRO A N 1
ATOM 907 C CA . PRO A 1 121 ? -1.662 -4.395 -20.848 1.00 89.56 121 PRO A CA 1
ATOM 908 C C . PRO A 1 121 ? -0.364 -4.144 -21.626 1.00 89.56 121 PRO A C 1
ATOM 910 O O . PRO A 1 121 ? 0.317 -3.145 -21.391 1.00 89.56 121 PRO A O 1
ATOM 913 N N . ARG A 1 122 ? -0.066 -5.006 -22.608 1.00 87.12 122 ARG A N 1
ATOM 914 C CA . ARG A 1 122 ? 1.164 -4.953 -23.430 1.00 87.12 122 ARG A CA 1
ATOM 915 C C . ARG A 1 122 ? 1.442 -3.576 -24.044 1.00 87.12 122 ARG A C 1
ATOM 917 O O . ARG A 1 122 ? 2.587 -3.162 -24.149 1.00 87.12 122 ARG A O 1
ATOM 924 N N . SER A 1 123 ? 0.399 -2.826 -24.408 1.00 88.94 123 SER A N 1
ATOM 925 C CA . SER A 1 123 ? 0.534 -1.481 -24.987 1.00 88.94 123 SER A CA 1
ATOM 926 C C . SER A 1 123 ? 1.093 -0.427 -24.023 1.00 88.94 123 SER A C 1
ATOM 928 O O . SER A 1 123 ? 1.526 0.630 -24.476 1.00 88.94 123 SER A O 1
ATOM 930 N N . ARG A 1 124 ? 1.073 -0.678 -22.707 1.00 88.31 124 ARG A N 1
ATOM 931 C CA . ARG A 1 124 ? 1.540 0.258 -21.669 1.00 88.31 124 ARG A CA 1
ATOM 932 C C . ARG A 1 124 ? 2.561 -0.364 -20.718 1.00 88.31 124 ARG A C 1
ATOM 934 O O . ARG A 1 124 ? 2.812 0.198 -19.658 1.00 88.31 124 ARG A O 1
ATOM 941 N N . GLU A 1 125 ? 3.164 -1.489 -21.092 1.00 87.00 125 GLU A N 1
ATOM 942 C CA . GLU A 1 125 ? 4.105 -2.237 -20.247 1.00 87.00 125 GLU A CA 1
ATOM 943 C C . GLU A 1 125 ? 5.297 -1.385 -19.783 1.00 87.00 125 GLU A C 1
ATOM 945 O O . GLU A 1 125 ? 5.646 -1.405 -18.605 1.00 87.00 125 GLU A O 1
ATOM 950 N N . ALA A 1 126 ? 5.824 -0.523 -20.660 1.00 87.56 126 ALA A N 1
ATOM 951 C CA . ALA A 1 126 ? 6.896 0.424 -20.335 1.00 87.56 126 ALA A CA 1
ATOM 952 C C . ALA A 1 126 ? 6.536 1.427 -19.217 1.00 87.56 126 ALA A C 1
ATOM 954 O O . ALA A 1 126 ? 7.420 2.019 -18.603 1.00 87.56 126 ALA A O 1
ATOM 955 N N . GLY A 1 127 ? 5.242 1.637 -18.945 1.00 91.38 127 GLY A N 1
ATOM 956 C CA . GLY A 1 127 ? 4.778 2.451 -17.820 1.00 91.38 127 GLY A CA 1
ATOM 957 C C . GLY A 1 127 ? 4.826 1.721 -16.474 1.00 91.38 127 GLY A C 1
ATOM 958 O O . GLY A 1 127 ? 4.821 2.382 -15.436 1.00 91.38 127 GLY A O 1
ATOM 959 N N . PHE A 1 128 ? 4.880 0.386 -16.489 1.00 94.75 128 PHE A N 1
ATOM 960 C CA . PHE A 1 128 ? 4.929 -0.467 -15.300 1.00 94.75 128 PHE A CA 1
ATOM 961 C C . PHE A 1 128 ? 6.335 -0.977 -15.004 1.00 94.75 128 PHE A C 1
ATOM 963 O O . PHE A 1 128 ? 6.677 -1.131 -13.837 1.00 94.75 128 PHE A O 1
ATOM 970 N N . VAL A 1 129 ? 7.148 -1.236 -16.030 1.00 94.25 129 VAL A N 1
ATOM 97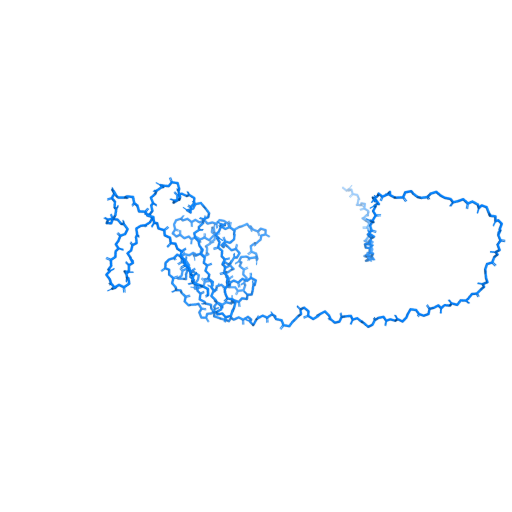1 C CA . VAL A 1 129 ? 8.489 -1.811 -15.873 1.00 94.25 129 VAL A CA 1
ATOM 972 C C . VAL A 1 129 ? 9.498 -1.001 -16.676 1.00 94.25 129 VAL A C 1
ATOM 974 O O . VAL A 1 129 ? 9.346 -0.829 -17.885 1.00 94.25 129 VAL A O 1
ATOM 977 N N . ALA A 1 130 ? 10.549 -0.521 -16.012 1.00 92.50 130 ALA A N 1
ATOM 978 C CA . ALA A 1 130 ? 11.654 0.180 -16.659 1.00 92.50 130 ALA A CA 1
ATOM 979 C C . ALA A 1 130 ? 12.943 0.021 -15.846 1.00 92.50 130 ALA A C 1
ATOM 981 O O . ALA A 1 130 ? 12.934 0.174 -14.627 1.00 92.50 130 ALA A O 1
ATOM 982 N N . GLY A 1 131 ? 14.062 -0.278 -16.516 1.00 92.19 131 GLY A N 1
ATOM 983 C CA . GLY A 1 131 ? 15.390 -0.296 -15.887 1.00 92.19 131 GLY A CA 1
ATOM 984 C C . GLY A 1 131 ? 15.512 -1.224 -14.670 1.00 92.19 131 GLY A C 1
ATOM 985 O O . GLY A 1 131 ? 16.108 -0.830 -13.674 1.00 92.19 131 GLY A O 1
ATOM 986 N N . GLY A 1 132 ? 14.900 -2.414 -14.716 1.00 94.12 132 GLY A N 1
ATOM 987 C CA . GLY A 1 132 ? 14.924 -3.371 -13.597 1.00 94.12 132 GLY A CA 1
ATOM 988 C C . GLY A 1 132 ? 14.073 -2.959 -12.389 1.00 94.12 132 GLY A C 1
ATOM 989 O O . GLY A 1 132 ? 14.235 -3.508 -11.301 1.00 94.12 132 GLY A O 1
ATOM 990 N N . ARG A 1 133 ? 13.173 -1.987 -12.565 1.00 95.62 133 ARG A N 1
ATOM 991 C CA . ARG A 1 133 ? 12.278 -1.473 -11.527 1.00 95.62 133 ARG A CA 1
ATOM 992 C C . ARG A 1 133 ? 10.828 -1.569 -11.960 1.00 95.62 133 ARG A C 1
ATOM 994 O O . ARG A 1 133 ? 10.509 -1.501 -13.149 1.00 95.62 133 ARG A O 1
ATOM 1001 N N . PHE A 1 134 ? 9.961 -1.664 -10.967 1.00 97.12 134 PHE A N 1
ATOM 1002 C CA . PHE A 1 134 ? 8.521 -1.714 -11.104 1.00 97.12 134 PHE A CA 1
ATOM 1003 C C . PHE A 1 134 ? 7.880 -0.424 -10.590 1.00 97.12 134 PHE A C 1
ATOM 1005 O O . PHE A 1 134 ? 8.114 -0.012 -9.453 1.00 97.12 134 PHE A O 1
ATOM 1012 N N . ASN A 1 135 ? 7.057 0.212 -11.420 1.00 96.88 135 ASN A N 1
ATOM 1013 C CA . ASN A 1 135 ? 6.282 1.393 -11.062 1.00 96.88 135 ASN A CA 1
ATOM 1014 C C . ASN A 1 135 ? 5.056 0.980 -10.245 1.00 96.88 135 ASN A C 1
ATOM 1016 O O . ASN A 1 135 ? 3.966 0.738 -10.779 1.00 96.88 135 ASN A O 1
ATOM 1020 N N . PHE A 1 136 ? 5.238 0.912 -8.930 1.00 97.00 136 PHE A N 1
ATOM 1021 C CA . PHE A 1 136 ? 4.187 0.484 -8.020 1.00 97.00 136 PHE A CA 1
ATOM 1022 C C . PHE A 1 136 ? 3.020 1.476 -7.991 1.00 97.00 136 PHE A C 1
ATOM 1024 O O . PHE A 1 136 ? 1.867 1.069 -7.883 1.00 97.00 136 PHE A O 1
ATOM 1031 N N . THR A 1 137 ? 3.279 2.771 -8.194 1.00 96.56 137 THR A N 1
ATOM 1032 C CA . THR A 1 137 ? 2.219 3.786 -8.284 1.00 96.56 137 THR A CA 1
ATOM 1033 C C . THR A 1 137 ? 1.325 3.582 -9.503 1.00 96.56 137 THR A C 1
ATOM 1035 O O . THR A 1 137 ? 0.101 3.677 -9.391 1.00 96.56 137 THR A O 1
ATOM 1038 N N . ALA A 1 138 ? 1.904 3.291 -10.672 1.00 95.75 138 ALA A N 1
ATOM 1039 C CA . ALA A 1 138 ? 1.124 2.985 -11.870 1.00 95.75 138 ALA A CA 1
ATOM 1040 C C . ALA A 1 138 ? 0.296 1.708 -11.685 1.00 95.75 138 ALA A C 1
ATOM 1042 O O . ALA A 1 138 ? -0.868 1.669 -12.088 1.00 95.75 138 ALA A O 1
ATOM 1043 N N . PHE A 1 139 ? 0.870 0.694 -11.037 1.00 95.94 139 PHE A N 1
ATOM 1044 C CA . PHE A 1 139 ? 0.177 -0.556 -10.748 1.00 95.94 139 PHE A CA 1
ATOM 1045 C C . PHE A 1 139 ? -0.970 -0.387 -9.746 1.00 95.94 139 PHE A C 1
ATOM 1047 O O . PHE A 1 139 ? -2.088 -0.802 -10.041 1.00 95.94 139 PHE A O 1
ATOM 1054 N N . ALA A 1 140 ? -0.753 0.311 -8.629 1.00 95.12 140 ALA A N 1
ATOM 1055 C CA . ALA A 1 140 ? -1.804 0.617 -7.657 1.00 95.12 140 ALA A CA 1
ATOM 1056 C C . ALA A 1 140 ? -2.979 1.360 -8.317 1.00 95.12 140 ALA A C 1
ATOM 1058 O O . ALA A 1 140 ? -4.137 0.979 -8.151 1.00 95.12 140 ALA A O 1
ATOM 1059 N N . ARG A 1 141 ? -2.688 2.360 -9.163 1.00 93.69 141 ARG A N 1
ATOM 1060 C CA . ARG A 1 141 ? -3.714 3.067 -9.949 1.00 93.69 141 ARG A CA 1
ATOM 1061 C C . ARG A 1 141 ? -4.443 2.145 -10.923 1.00 93.69 141 ARG A C 1
ATOM 1063 O O . ARG A 1 141 ? -5.650 2.286 -11.093 1.00 93.69 141 ARG A O 1
ATOM 1070 N N . TYR A 1 142 ? -3.732 1.210 -11.553 1.00 93.69 142 TYR A N 1
ATOM 1071 C CA . TYR A 1 142 ? -4.333 0.220 -12.447 1.00 93.69 142 TYR A CA 1
ATOM 1072 C C . TYR A 1 142 ? -5.303 -0.715 -11.709 1.00 93.69 142 TYR A C 1
ATOM 1074 O O . TYR A 1 142 ? -6.361 -1.028 -12.249 1.00 93.69 142 TYR A O 1
ATOM 1082 N N . LEU A 1 143 ? -4.997 -1.073 -10.459 1.00 92.31 143 LEU A N 1
ATOM 1083 C CA . LEU A 1 143 ? -5.878 -1.843 -9.572 1.00 92.31 143 LEU A CA 1
ATOM 1084 C C . LEU A 1 143 ? -7.003 -1.016 -8.928 1.00 92.31 143 LEU A C 1
ATOM 1086 O O . LEU A 1 143 ? -7.805 -1.552 -8.164 1.00 92.31 143 LEU A O 1
ATOM 1090 N N . GLY A 1 144 ? -7.056 0.295 -9.180 1.00 92.69 144 GLY A N 1
ATOM 1091 C CA . GLY A 1 144 ? -7.993 1.190 -8.501 1.00 92.69 144 GLY A CA 1
ATOM 1092 C C . GLY A 1 144 ? -7.729 1.317 -6.996 1.00 92.69 144 GLY A C 1
ATOM 1093 O O . GLY A 1 144 ? -8.653 1.614 -6.237 1.00 92.69 144 GLY A O 1
ATOM 1094 N N . GLN A 1 145 ? -6.492 1.076 -6.552 1.00 93.56 145 GLN A N 1
ATOM 1095 C CA . GLN A 1 145 ? -6.067 1.330 -5.179 1.00 93.56 145 GLN A CA 1
ATOM 1096 C C . GLN A 1 145 ? -5.745 2.819 -4.999 1.00 93.56 145 GLN A C 1
ATOM 1098 O O . GLN A 1 145 ? -5.009 3.395 -5.810 1.00 93.56 145 GLN A O 1
ATOM 1103 N N . PRO A 1 146 ? -6.266 3.465 -3.941 1.00 94.06 146 PRO A N 1
ATOM 1104 C CA . PRO A 1 146 ? -5.860 4.813 -3.597 1.00 94.06 146 PRO A CA 1
ATOM 1105 C C . PRO A 1 146 ? -4.395 4.789 -3.157 1.00 94.06 146 PRO A C 1
ATOM 1107 O O . PRO A 1 146 ? -3.994 3.973 -2.329 1.00 94.06 146 PRO A O 1
ATOM 1110 N N . ILE A 1 147 ? -3.599 5.695 -3.717 1.00 95.00 147 ILE A N 1
ATOM 1111 C CA . ILE A 1 147 ? -2.193 5.871 -3.369 1.00 95.00 147 ILE A CA 1
ATOM 1112 C C . ILE A 1 147 ? -1.888 7.357 -3.226 1.00 95.00 147 ILE A C 1
ATOM 1114 O O . ILE A 1 147 ? -2.244 8.155 -4.097 1.00 95.00 147 ILE A O 1
ATOM 1118 N N . VAL A 1 148 ? -1.230 7.718 -2.129 1.00 94.88 148 VAL A N 1
ATOM 1119 C CA . VAL A 1 148 ? -0.810 9.090 -1.818 1.00 94.88 148 VAL A CA 1
ATOM 1120 C C . VAL A 1 148 ? 0.663 9.110 -1.435 1.00 94.88 148 VAL A C 1
ATOM 1122 O O . VAL A 1 148 ? 1.185 8.113 -0.934 1.00 94.88 148 VAL A O 1
ATOM 1125 N N . ASN A 1 149 ? 1.330 10.240 -1.660 1.00 94.62 149 ASN A N 1
ATOM 1126 C CA . ASN A 1 149 ? 2.704 10.450 -1.232 1.00 94.62 149 ASN A CA 1
ATOM 1127 C C . ASN A 1 149 ? 2.837 11.696 -0.355 1.00 94.62 149 ASN A C 1
ATOM 1129 O O . ASN A 1 149 ? 2.139 12.691 -0.533 1.00 94.62 149 ASN A O 1
ATOM 1133 N N . HIS A 1 150 ? 3.789 11.644 0.565 1.00 93.06 150 HIS A N 1
ATOM 1134 C CA . HIS A 1 150 ? 4.315 12.797 1.268 1.00 93.06 150 HIS A CA 1
ATOM 1135 C C . HIS A 1 150 ? 5.748 13.020 0.790 1.00 93.06 150 HIS A C 1
ATOM 1137 O O . HIS A 1 150 ? 6.679 12.329 1.209 1.00 93.06 150 HIS A O 1
ATOM 1143 N N . ALA A 1 151 ? 5.914 13.959 -0.141 1.00 88.00 151 ALA A N 1
ATOM 1144 C CA . ALA A 1 151 ? 7.165 14.139 -0.869 1.00 88.00 151 ALA A CA 1
ATOM 1145 C C . ALA A 1 151 ? 8.341 14.556 0.033 1.00 88.00 151 ALA A C 1
ATOM 1147 O O . ALA A 1 151 ? 9.460 14.116 -0.196 1.00 88.00 151 ALA A O 1
ATOM 1148 N N . ALA A 1 152 ? 8.098 15.328 1.101 1.00 87.50 152 ALA A N 1
ATOM 1149 C CA . ALA A 1 152 ? 9.158 15.767 2.013 1.00 87.50 152 ALA A CA 1
ATOM 1150 C C . ALA A 1 152 ? 9.809 14.616 2.806 1.00 87.50 152 ALA A C 1
ATOM 1152 O O . ALA A 1 152 ? 10.950 14.745 3.237 1.00 87.50 152 ALA A O 1
ATOM 1153 N N . THR A 1 153 ? 9.105 13.493 2.992 1.00 90.38 153 THR A N 1
ATOM 1154 C CA . THR A 1 153 ? 9.631 12.303 3.690 1.00 90.38 153 THR A CA 1
ATOM 1155 C C . THR A 1 153 ? 9.748 11.081 2.781 1.00 90.38 153 THR A C 1
ATOM 1157 O O . THR A 1 153 ? 10.064 9.997 3.267 1.00 90.38 153 THR A O 1
ATOM 1160 N N . SER A 1 154 ? 9.465 11.223 1.480 1.00 93.31 154 SER A N 1
ATOM 1161 C CA . SER A 1 154 ? 9.371 10.108 0.525 1.00 93.31 154 SER A CA 1
ATOM 1162 C C . SER A 1 154 ? 8.526 8.940 1.056 1.00 93.31 154 SER A C 1
ATOM 1164 O O . SER A 1 154 ? 8.856 7.765 0.880 1.00 93.31 154 SER A O 1
ATOM 1166 N N . THR A 1 155 ? 7.420 9.270 1.731 1.00 95.00 155 THR A N 1
ATOM 1167 C CA . THR A 1 155 ? 6.480 8.288 2.285 1.00 95.00 155 THR A CA 1
ATOM 1168 C C . THR A 1 155 ? 5.326 8.083 1.322 1.00 95.00 155 THR A C 1
ATOM 1170 O O . THR A 1 155 ? 4.708 9.048 0.885 1.00 95.00 155 THR A O 1
ATOM 1173 N N . TRP A 1 156 ? 4.998 6.833 1.030 1.00 96.88 156 TRP A N 1
ATOM 1174 C CA . TRP A 1 156 ? 3.883 6.431 0.188 1.00 96.88 156 TRP A CA 1
ATOM 1175 C C . TRP A 1 156 ? 2.901 5.618 1.011 1.00 96.88 156 TRP A C 1
ATOM 1177 O O . TRP A 1 156 ? 3.309 4.679 1.686 1.00 96.88 156 TRP A O 1
ATOM 1187 N N . ALA A 1 157 ? 1.619 5.957 0.942 1.00 96.50 157 ALA A N 1
ATOM 1188 C CA . ALA A 1 157 ? 0.560 5.182 1.569 1.00 96.50 157 ALA A CA 1
ATOM 1189 C C . ALA A 1 157 ? -0.377 4.629 0.502 1.00 96.50 157 ALA A C 1
ATOM 1191 O O . ALA A 1 157 ? -0.854 5.378 -0.355 1.00 96.50 157 ALA A O 1
ATOM 1192 N N . VAL A 1 158 ? -0.625 3.323 0.557 1.00 96.00 158 VAL A N 1
ATOM 1193 C CA . VAL A 1 158 ? -1.494 2.604 -0.376 1.00 96.00 158 VAL A CA 1
ATOM 1194 C C . VAL A 1 158 ? -2.638 1.982 0.402 1.00 96.00 158 VAL A C 1
ATOM 1196 O O . VAL A 1 158 ? -2.420 1.188 1.315 1.00 96.00 158 VAL A O 1
ATOM 1199 N N . GLY A 1 159 ? -3.860 2.355 0.039 1.00 93.38 159 GLY A N 1
ATOM 1200 C CA . GLY A 1 159 ? -5.063 1.787 0.631 1.00 93.38 159 GLY A CA 1
ATOM 1201 C C . GLY A 1 159 ? -5.554 0.537 -0.095 1.00 93.38 159 GLY A C 1
ATOM 1202 O O . GLY A 1 159 ? -5.041 0.121 -1.140 1.00 93.38 159 GLY A O 1
ATOM 1203 N N . GLU A 1 160 ? -6.603 -0.052 0.466 1.00 89.75 160 GLU A N 1
ATOM 1204 C CA . GLU A 1 160 ? -7.298 -1.195 -0.119 1.00 89.75 160 GLU A CA 1
ATOM 1205 C C . GLU A 1 160 ? -7.905 -0.873 -1.490 1.00 89.75 160 GLU A C 1
ATOM 1207 O O . GLU A 1 160 ? -8.216 0.278 -1.813 1.00 89.75 160 GLU A O 1
ATOM 1212 N N . THR A 1 161 ? -8.121 -1.910 -2.302 1.00 88.81 161 THR A N 1
ATOM 1213 C CA . THR A 1 161 ? -8.830 -1.761 -3.577 1.00 88.81 161 THR A CA 1
ATOM 1214 C C . THR A 1 161 ? -10.240 -1.223 -3.339 1.00 88.81 161 THR A C 1
ATOM 1216 O O . THR A 1 161 ? -10.867 -1.464 -2.303 1.00 88.81 161 THR A O 1
ATOM 1219 N N . ALA A 1 162 ? -10.776 -0.496 -4.323 1.00 85.75 162 ALA A N 1
ATOM 1220 C CA . ALA A 1 162 ? -12.153 -0.015 -4.255 1.00 85.75 162 ALA A CA 1
ATOM 1221 C C . ALA A 1 162 ? -13.161 -1.159 -4.030 1.00 85.75 162 ALA A C 1
ATOM 1223 O O . ALA A 1 162 ? -14.140 -0.972 -3.310 1.00 85.75 162 ALA A O 1
ATOM 1224 N N . GLU A 1 163 ? -12.895 -2.337 -4.601 1.00 86.94 163 GLU A N 1
ATOM 1225 C CA . GLU A 1 163 ? -13.715 -3.534 -4.428 1.00 86.94 163 GLU A CA 1
ATOM 1226 C C . GLU A 1 163 ? -13.659 -4.071 -2.994 1.00 86.94 163 GLU A C 1
ATOM 1228 O O . GLU A 1 163 ? -14.716 -4.190 -2.375 1.00 86.94 163 GLU A O 1
ATOM 1233 N N . ALA A 1 164 ? -12.463 -4.297 -2.431 1.00 86.31 164 ALA A N 1
ATOM 1234 C CA . ALA A 1 164 ? -12.301 -4.781 -1.057 1.00 86.31 164 ALA A CA 1
ATOM 1235 C C . ALA A 1 164 ? -12.987 -3.847 -0.050 1.00 86.31 164 ALA A C 1
ATOM 1237 O O . ALA A 1 164 ? -13.820 -4.288 0.745 1.00 86.31 164 ALA A O 1
ATOM 1238 N N . ARG A 1 165 ? -12.759 -2.535 -0.191 1.00 86.94 165 ARG A N 1
ATOM 1239 C CA . ARG A 1 165 ? -13.426 -1.515 0.625 1.00 86.94 165 ARG A CA 1
ATOM 1240 C C . ARG A 1 165 ? -14.947 -1.5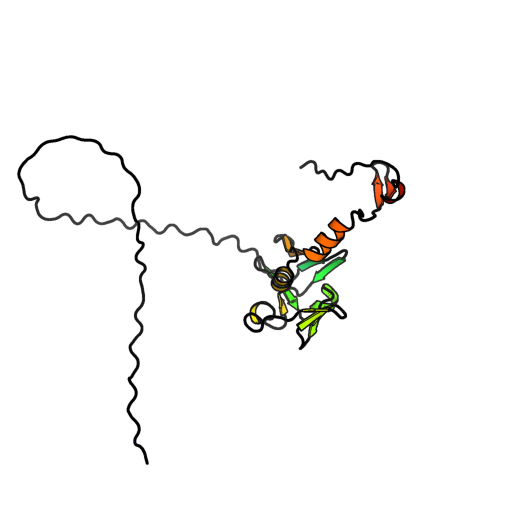51 0.470 1.00 86.94 165 ARG A C 1
ATOM 1242 O O . ARG A 1 165 ? -15.670 -1.380 1.447 1.00 86.94 165 ARG A O 1
ATOM 1249 N N . SER A 1 166 ? -15.459 -1.758 -0.744 1.00 88.44 166 SER A N 1
ATOM 1250 C CA . SER A 1 166 ? -16.906 -1.847 -0.975 1.00 88.44 166 SER A CA 1
ATOM 1251 C C . SER A 1 166 ? -17.524 -3.100 -0.352 1.00 88.44 166 SER A C 1
ATOM 1253 O O . SER A 1 166 ? -18.625 -3.022 0.191 1.00 88.44 166 SER A O 1
ATOM 1255 N N . THR A 1 167 ? -16.814 -4.228 -0.382 1.00 91.06 167 THR A N 1
ATOM 1256 C CA . THR A 1 167 ? -17.229 -5.484 0.249 1.00 91.06 167 THR A CA 1
ATOM 1257 C C . THR A 1 167 ? -17.257 -5.336 1.767 1.00 91.06 167 THR A C 1
ATOM 1259 O O . THR A 1 167 ? -18.264 -5.680 2.381 1.00 91.06 167 THR A O 1
ATOM 1262 N N . ALA A 1 168 ? -16.222 -4.730 2.359 1.00 88.75 168 ALA A N 1
ATOM 1263 C CA . ALA A 1 168 ? -16.172 -4.436 3.792 1.00 88.75 168 ALA A CA 1
ATOM 1264 C C . ALA A 1 168 ? -17.308 -3.498 4.236 1.00 88.75 168 ALA A C 1
ATOM 1266 O O . ALA A 1 168 ? -17.963 -3.741 5.239 1.00 88.75 168 ALA A O 1
ATOM 1267 N N . LEU A 1 169 ? -17.627 -2.456 3.461 1.00 90.38 169 LEU A N 1
ATOM 1268 C CA . LEU A 1 169 ? -18.761 -1.579 3.787 1.00 90.38 169 LEU A CA 1
ATOM 1269 C C . LEU A 1 169 ? -20.117 -2.295 3.682 1.00 90.38 169 LEU A C 1
ATOM 1271 O O . LEU A 1 169 ? -21.037 -1.980 4.434 1.00 90.38 169 LEU A O 1
ATOM 1275 N N . ARG A 1 170 ? -20.258 -3.245 2.750 1.00 94.69 170 ARG A N 1
ATOM 1276 C CA . ARG A 1 170 ? -21.493 -4.024 2.561 1.00 94.69 170 ARG A CA 1
ATOM 1277 C C . ARG A 1 170 ? -21.689 -5.119 3.604 1.00 94.69 170 ARG A C 1
ATOM 1279 O O . ARG A 1 170 ? -22.833 -5.523 3.787 1.00 94.69 170 ARG A O 1
ATOM 1286 N N . SER A 1 171 ? -20.633 -5.590 4.273 1.00 94.12 171 SER A N 1
ATOM 1287 C CA . SER A 1 171 ? -20.782 -6.564 5.363 1.00 94.12 171 SER A CA 1
ATOM 1288 C C . SER A 1 171 ? -21.525 -5.969 6.561 1.00 94.12 171 SER A C 1
ATOM 1290 O O . SER A 1 171 ? -22.122 -6.713 7.330 1.00 94.12 171 SER A O 1
ATOM 1292 N N . LEU A 1 172 ? -21.522 -4.633 6.696 1.00 90.94 172 LEU A N 1
ATOM 1293 C CA . LEU A 1 172 ? -22.048 -3.900 7.855 1.00 90.94 172 LEU A CA 1
ATOM 1294 C C . LEU A 1 172 ? -21.360 -4.289 9.175 1.00 90.94 172 LEU A C 1
ATOM 1296 O O . LEU A 1 172 ? -21.841 -3.947 10.255 1.00 90.94 172 LEU A O 1
ATOM 1300 N N . GLU A 1 173 ? -20.222 -4.974 9.089 1.00 89.62 173 GLU A N 1
ATOM 1301 C CA . GLU A 1 173 ? -19.394 -5.333 10.227 1.00 89.62 173 GLU A CA 1
ATOM 1302 C C . GLU A 1 173 ? -18.302 -4.280 10.386 1.00 89.62 173 GLU A C 1
ATOM 1304 O O . GLU A 1 173 ? -17.470 -4.074 9.501 1.00 89.62 173 GLU A O 1
ATOM 1309 N N . ALA A 1 174 ? -18.311 -3.585 11.522 1.00 88.69 174 ALA A N 1
ATOM 1310 C CA . ALA A 1 174 ? -17.216 -2.696 11.872 1.00 88.69 174 ALA A CA 1
ATOM 1311 C C . ALA A 1 174 ? -15.963 -3.535 12.195 1.00 88.69 174 ALA A C 1
ATOM 1313 O O . ALA A 1 174 ? -16.083 -4.495 12.963 1.00 88.69 174 ALA A O 1
ATOM 1314 N N . PRO A 1 175 ? -14.778 -3.183 11.655 1.00 89.06 175 PRO A N 1
ATOM 1315 C CA . PRO A 1 175 ? -13.525 -3.817 12.042 1.00 89.06 175 PRO A CA 1
ATOM 1316 C C . PRO A 1 175 ? -13.323 -3.709 13.548 1.00 89.06 175 PRO A C 1
ATOM 1318 O O . PRO A 1 175 ? -13.518 -2.639 14.126 1.00 89.06 175 PRO A O 1
ATOM 1321 N N . ASP A 1 176 ? -12.937 -4.814 14.173 1.00 93.12 176 ASP A N 1
ATOM 1322 C CA . ASP A 1 176 ? -12.648 -4.818 15.598 1.00 93.12 176 ASP A CA 1
ATOM 1323 C C . ASP A 1 176 ? -11.275 -4.192 15.851 1.00 93.12 176 ASP A C 1
ATOM 1325 O O . ASP A 1 176 ? -10.312 -4.448 15.124 1.00 93.12 176 ASP A O 1
ATOM 1329 N N . PHE A 1 177 ? -11.195 -3.337 16.861 1.00 93.00 177 PHE A N 1
ATOM 1330 C CA . PHE A 1 177 ? -9.964 -2.661 17.245 1.00 93.00 177 PHE A CA 1
ATOM 1331 C C . PHE A 1 177 ? -9.958 -2.408 18.745 1.00 93.00 177 PHE A C 1
ATOM 1333 O O . PHE A 1 177 ? -11.014 -2.270 19.367 1.00 93.00 177 PHE A O 1
ATOM 1340 N N . THR A 1 178 ? -8.753 -2.287 19.295 1.00 95.94 178 THR A N 1
ATOM 1341 C CA . THR A 1 178 ? -8.522 -1.944 20.694 1.00 95.94 178 THR A CA 1
ATOM 1342 C C . THR A 1 178 ? -7.767 -0.624 20.759 1.00 95.94 178 THR A C 1
ATOM 1344 O O . THR A 1 178 ? -6.747 -0.465 20.086 1.00 95.94 178 THR A O 1
ATOM 1347 N N . LEU A 1 179 ? -8.295 0.336 21.517 1.00 94.38 179 LEU A N 1
ATOM 1348 C CA . LEU A 1 179 ? -7.652 1.630 21.744 1.00 94.38 179 LEU A CA 1
ATOM 1349 C C . LEU A 1 179 ? -7.661 1.975 23.239 1.00 94.38 179 LEU A C 1
ATOM 1351 O O . LEU A 1 179 ? -8.673 1.729 23.908 1.00 94.38 179 LEU A O 1
ATOM 1355 N N . PRO A 1 180 ? -6.594 2.606 23.756 1.00 96.56 180 PRO A N 1
ATOM 1356 C CA . PRO A 1 180 ? -6.577 3.110 25.118 1.00 96.56 180 PRO A CA 1
ATOM 1357 C C . PRO A 1 180 ? -7.446 4.367 25.257 1.00 96.56 180 PRO A C 1
ATOM 1359 O O . PRO A 1 180 ? -7.478 5.226 24.370 1.00 96.56 180 PRO A O 1
ATOM 1362 N N . ASP A 1 181 ? -8.129 4.506 26.394 1.00 93.75 181 ASP A N 1
ATOM 1363 C CA . ASP A 1 181 ? -8.746 5.769 26.802 1.00 93.75 181 ASP A CA 1
ATOM 1364 C C . ASP A 1 181 ? -7.713 6.760 27.374 1.00 93.75 181 ASP A C 1
ATOM 1366 O O . ASP A 1 181 ? -6.516 6.488 27.467 1.00 93.75 181 ASP A O 1
ATOM 1370 N N . MET A 1 182 ? -8.185 7.937 27.791 1.00 93.31 182 MET A N 1
ATOM 1371 C CA . MET A 1 182 ? -7.342 8.992 28.374 1.00 93.31 182 MET A CA 1
ATOM 1372 C C . MET A 1 182 ? -6.661 8.581 29.691 1.00 93.31 182 MET A C 1
ATOM 1374 O O . MET A 1 182 ? -5.766 9.284 30.157 1.00 93.31 182 MET A O 1
ATOM 1378 N N . GLN A 1 183 ? -7.089 7.481 30.313 1.00 96.94 183 GLN A N 1
ATOM 1379 C CA . GLN A 1 183 ? -6.486 6.906 31.513 1.00 96.94 183 GLN A CA 1
ATOM 1380 C C . GLN A 1 183 ? -5.578 5.707 31.180 1.00 96.94 183 GLN A C 1
ATOM 1382 O O . GLN A 1 183 ? -5.069 5.060 32.094 1.00 96.94 183 GLN A O 1
ATOM 1387 N N . GLY A 1 184 ? -5.360 5.413 29.893 1.00 96.81 184 GLY A N 1
ATOM 1388 C CA . GLY A 1 184 ? -4.542 4.296 29.424 1.00 96.81 184 GLY A CA 1
ATOM 1389 C C . GLY A 1 184 ? -5.226 2.934 29.538 1.00 96.81 184 GLY A C 1
ATOM 1390 O O . GLY A 1 184 ? -4.562 1.910 29.396 1.00 96.81 184 GLY A O 1
ATOM 1391 N N . ARG A 1 185 ? -6.532 2.886 29.823 1.00 97.25 185 ARG A N 1
ATOM 1392 C CA . ARG A 1 185 ? -7.265 1.620 29.878 1.00 97.25 185 ARG A CA 1
ATOM 1393 C C . ARG A 1 185 ? -7.698 1.227 28.476 1.00 97.25 185 ARG A C 1
ATOM 1395 O O . ARG A 1 185 ? -8.322 2.022 27.783 1.00 97.25 185 ARG A O 1
ATOM 1402 N N . GLU A 1 186 ? -7.405 -0.009 28.098 1.00 97.94 186 GLU A N 1
ATOM 1403 C CA . GLU A 1 186 ? -7.771 -0.562 26.796 1.00 97.94 186 GLU A CA 1
ATOM 1404 C C . GLU A 1 186 ? -9.283 -0.782 26.665 1.00 97.94 186 GLU A C 1
ATOM 1406 O O . GLU A 1 186 ? -9.944 -1.267 27.590 1.00 97.94 186 GLU A O 1
ATOM 1411 N N . HIS A 1 187 ? -9.821 -0.453 25.492 1.00 95.50 187 HIS A N 1
ATOM 1412 C CA . HIS A 1 187 ? -11.208 -0.707 25.106 1.00 95.50 187 HIS A CA 1
ATOM 1413 C C . HIS A 1 187 ? -11.251 -1.386 23.751 1.00 95.50 187 HIS A C 1
ATOM 1415 O O . HIS A 1 187 ? -10.759 -0.814 22.779 1.00 95.50 187 HIS A O 1
ATOM 1421 N N . THR A 1 188 ? -11.893 -2.549 23.670 1.00 96.56 188 THR A N 1
ATOM 1422 C CA . THR A 1 188 ? -12.107 -3.245 22.396 1.00 96.56 188 THR A CA 1
ATOM 1423 C C . THR A 1 188 ? -13.513 -2.962 21.876 1.00 96.56 188 THR A C 1
ATOM 1425 O O . THR A 1 188 ? -14.481 -2.979 22.642 1.00 96.56 188 THR A O 1
ATOM 1428 N N . LEU A 1 189 ? -13.663 -2.691 20.577 1.00 94.88 189 LEU A N 1
ATOM 1429 C CA . LEU A 1 189 ? -14.967 -2.377 19.983 1.00 94.88 189 LEU A CA 1
ATOM 1430 C C . LEU A 1 189 ? -15.984 -3.511 20.210 1.00 94.88 189 LEU A C 1
ATOM 1432 O O . LEU A 1 189 ? -17.150 -3.241 20.525 1.00 94.88 189 LEU A O 1
ATOM 1436 N N . SER A 1 190 ? -15.549 -4.771 20.118 1.00 95.50 190 SER A N 1
ATOM 1437 C CA . SER A 1 190 ? -16.381 -5.950 20.386 1.00 95.50 190 SER A CA 1
ATOM 1438 C C . SER A 1 190 ? -17.027 -5.963 21.771 1.00 95.50 190 SER A C 1
ATOM 1440 O O . SER A 1 190 ? -18.136 -6.487 21.912 1.00 95.50 190 SER A O 1
ATOM 1442 N N . ASP A 1 191 ? -16.396 -5.351 22.776 1.00 95.69 191 ASP A N 1
ATOM 1443 C CA . ASP A 1 191 ? -16.924 -5.294 24.146 1.00 95.69 191 ASP A CA 1
ATOM 1444 C C . ASP A 1 191 ? -18.237 -4.503 24.209 1.00 95.69 191 ASP A C 1
ATOM 1446 O O . ASP A 1 191 ? -19.022 -4.621 25.154 1.00 95.69 191 ASP A O 1
ATOM 1450 N N . TYR A 1 192 ? -18.511 -3.683 23.194 1.00 94.06 192 TYR A N 1
ATOM 1451 C CA . TYR A 1 192 ? -19.718 -2.878 23.081 1.00 94.06 192 TYR A CA 1
ATOM 1452 C C . TYR A 1 192 ? -20.849 -3.531 22.280 1.00 94.06 192 TYR A C 1
ATOM 1454 O O . TYR A 1 192 ? -21.894 -2.900 22.089 1.00 94.06 192 TYR A O 1
ATOM 1462 N N . ARG A 1 193 ? -20.713 -4.793 21.852 1.00 92.75 193 ARG A N 1
ATOM 1463 C CA . ARG A 1 193 ? -21.812 -5.510 21.183 1.00 92.75 193 ARG A CA 1
ATOM 1464 C C . ARG A 1 193 ? -23.091 -5.487 22.033 1.00 92.75 193 ARG A C 1
ATOM 1466 O O . ARG A 1 193 ? -23.063 -5.618 23.252 1.00 92.75 193 ARG A O 1
ATOM 1473 N N . GLY A 1 194 ? -24.230 -5.272 21.371 1.00 94.00 194 GLY A N 1
ATOM 1474 C CA . GLY A 1 194 ? -25.538 -5.116 22.022 1.00 94.00 194 GLY A CA 1
ATOM 1475 C C . GLY A 1 194 ? -25.816 -3.718 22.592 1.00 94.00 194 GLY A C 1
ATOM 1476 O O . GLY A 1 194 ? -26.925 -3.470 23.066 1.00 94.00 194 GLY A O 1
ATOM 1477 N N . ARG A 1 195 ? -24.859 -2.782 22.516 1.00 94.38 195 ARG A N 1
ATOM 1478 C CA . ARG A 1 195 ? -25.023 -1.380 22.930 1.00 94.38 195 ARG A CA 1
ATOM 1479 C C . ARG A 1 195 ? -25.000 -0.454 21.713 1.00 94.38 195 ARG A C 1
ATOM 1481 O O . ARG A 1 195 ? -24.310 -0.712 20.733 1.00 94.38 195 ARG A O 1
ATOM 1488 N N . LYS A 1 196 ? -25.750 0.653 21.773 1.00 92.69 196 LYS A N 1
ATOM 1489 C CA . LYS A 1 196 ? -25.639 1.732 20.778 1.00 92.69 196 LYS A CA 1
ATOM 1490 C C . LYS A 1 196 ? -24.381 2.540 21.087 1.00 92.69 196 LYS A C 1
ATOM 1492 O O . LYS A 1 196 ? -24.314 3.164 22.142 1.00 92.69 196 LYS A O 1
ATOM 1497 N N . VAL A 1 197 ? -23.412 2.529 20.178 1.00 91.62 197 VAL A N 1
ATOM 1498 C CA . VAL A 1 197 ? -22.155 3.280 20.299 1.00 91.62 197 VAL A CA 1
ATOM 1499 C C . VAL A 1 197 ? -22.022 4.244 19.130 1.00 91.62 197 VAL A C 1
ATOM 1501 O O . VAL A 1 197 ? -22.382 3.912 18.003 1.00 91.62 197 VAL A O 1
ATOM 1504 N N . PHE A 1 198 ? -21.513 5.441 19.410 1.00 91.19 198 PHE A N 1
ATOM 1505 C CA . PHE A 1 198 ? -21.184 6.449 18.410 1.00 91.19 198 PHE A CA 1
ATOM 1506 C C . PHE A 1 198 ? -19.668 6.642 18.384 1.00 91.19 198 PHE A C 1
ATOM 1508 O O . PHE A 1 198 ? -19.080 7.017 19.396 1.00 91.19 198 PHE A O 1
ATOM 1515 N N . LEU A 1 199 ? -19.043 6.354 17.241 1.00 90.19 199 LEU A N 1
ATOM 1516 C CA . LEU A 1 199 ? -17.608 6.528 17.032 1.00 90.19 199 LEU A CA 1
ATOM 1517 C C . LEU A 1 199 ? -17.358 7.835 16.276 1.00 90.19 199 LEU A C 1
ATOM 1519 O O . LEU A 1 199 ? -17.954 8.066 15.224 1.00 90.19 199 LEU A O 1
ATOM 1523 N N . VAL A 1 200 ? -16.466 8.674 16.802 1.00 90.69 200 VAL A N 1
ATOM 1524 C CA . VAL A 1 200 ? -16.103 9.967 16.210 1.00 90.69 200 VAL A CA 1
ATOM 1525 C C . VAL A 1 200 ? -14.591 10.055 16.077 1.00 90.69 200 VAL A C 1
ATOM 1527 O O . VAL A 1 200 ? -13.874 9.931 17.065 1.00 90.69 200 VAL A O 1
ATOM 1530 N N . SER A 1 201 ? -14.110 10.313 14.863 1.00 89.94 201 SER A N 1
ATOM 1531 C CA . SER A 1 201 ? -12.718 10.677 14.591 1.00 89.94 201 SER A CA 1
ATOM 1532 C C . SER A 1 201 ? -12.594 12.199 14.482 1.00 89.94 201 SER A C 1
ATOM 1534 O O . SER A 1 201 ? -13.273 12.809 13.654 1.00 89.94 201 SER A O 1
ATOM 1536 N N . TRP A 1 202 ? -11.728 12.810 15.290 1.00 88.62 202 TRP A N 1
ATOM 1537 C CA . TRP A 1 202 ? -11.511 14.261 15.345 1.00 88.62 202 TRP A CA 1
ATOM 1538 C C . TRP A 1 202 ? -10.012 14.594 15.445 1.00 88.62 202 TRP A C 1
ATOM 1540 O O . TRP A 1 202 ? -9.223 13.777 15.912 1.00 88.62 202 TRP A O 1
ATOM 1550 N N . ALA A 1 203 ? -9.641 15.805 15.020 1.00 84.81 203 ALA A N 1
ATOM 1551 C CA . ALA A 1 203 ? -8.325 16.411 15.220 1.00 84.81 203 ALA A CA 1
ATOM 1552 C C . ALA A 1 203 ? -8.486 17.918 15.515 1.00 84.81 203 ALA A C 1
ATOM 1554 O O . ALA A 1 203 ? -9.394 18.552 14.970 1.00 84.81 203 ALA A O 1
ATOM 1555 N N . SER A 1 204 ? -7.632 18.487 16.380 1.00 81.75 204 SER A N 1
ATOM 1556 C CA . SER A 1 204 ? -7.757 19.871 16.882 1.00 81.75 204 SER A CA 1
ATOM 1557 C C . SER A 1 204 ? -7.300 20.969 15.918 1.00 81.75 204 SER A C 1
ATOM 1559 O O . SER A 1 204 ? -7.743 22.099 16.098 1.00 81.75 204 SER A O 1
ATOM 1561 N N . TRP A 1 205 ? -6.511 20.616 14.897 1.00 62.22 205 TRP A N 1
ATOM 1562 C CA . TRP A 1 205 ? -5.786 21.517 13.982 1.00 62.22 205 TRP A CA 1
ATOM 1563 C C . TRP A 1 205 ? -4.747 22.417 14.661 1.00 62.22 205 TRP A C 1
ATOM 1565 O O . TRP A 1 205 ? -4.985 22.905 15.786 1.00 62.22 205 TRP A O 1
#

Radius of gyration: 32.04 Å; chains: 1; bounding box: 46×79×98 Å

Foldseek 3Di:
DDDDDDDDDDDDDDDDDDDDDDDDDDDDDDDDDDDDDDDDDDDDDPDPPDDDPDDPPPPPDDFQDFAQWAWEAEDPDTDIQNRWTFGPVFTKHAQVCCCVPHQWHQDPQAIDRVPDHDHDDPVCVCVQDDDRIGGVVVVLVVQQWDWDADRVRRYIYTHDGPVVVVVVVVVVDDDWDWDADPVRDIDIPVVQPPHDDDDDDDDDD